Protein AF-A0AA39CJN4-F1 (afdb_monomer_lite)

Foldseek 3Di:
DDDDDDPPPPPPPPPDQPDQLCVLLVQFDPPPPPDPQGQGAALAFDVVVVRHGGGDGLCVVPVPLSVVLVVLRVVCSNDQLLPQDLVSLLSSNCSRHDPVRNVCSVVSSVSSVVSSVVSNVVSVVVVVVVVVVVVVVVVVVVVVVVVVVVVVVVVVVVVVVVVVPDDDDDDDDDDDDDDDDDDDDDDDDDDDDDDD

Structure (mmCIF, N/CA/C/O backbone):
data_AF-A0AA39CJN4-F1
#
_entry.id   AF-A0AA39CJN4-F1
#
loop_
_atom_site.group_PDB
_atom_site.id
_atom_site.type_symbol
_atom_site.label_atom_id
_atom_site.label_alt_id
_atom_site.label_comp_id
_atom_site.label_asym_id
_atom_site.label_entity_id
_atom_site.label_seq_id
_atom_site.pdbx_PDB_ins_code
_atom_site.Cartn_x
_atom_site.Cartn_y
_atom_site.Cartn_z
_atom_site.occupancy
_atom_site.B_iso_or_equiv
_atom_site.auth_seq_id
_atom_site.auth_comp_id
_atom_site.auth_asym_id
_atom_site.auth_atom_id
_atom_site.pdbx_PDB_model_num
ATOM 1 N N . MET A 1 1 ? -51.863 6.678 -16.769 1.00 43.66 1 MET A N 1
ATOM 2 C CA . MET A 1 1 ? -51.477 5.346 -16.257 1.00 43.66 1 MET A CA 1
ATOM 3 C C . MET A 1 1 ? -50.468 4.726 -17.209 1.00 43.66 1 MET A C 1
ATOM 5 O O . MET A 1 1 ? -50.843 4.405 -18.326 1.00 43.66 1 MET A O 1
ATOM 9 N N . SER A 1 2 ? -49.208 4.625 -16.790 1.00 39.00 2 SER A N 1
ATOM 10 C CA . SER A 1 2 ? -48.267 3.545 -17.137 1.00 39.00 2 SER A CA 1
ATOM 11 C C . SER A 1 2 ? -46.946 3.864 -16.446 1.00 39.00 2 SER A C 1
ATOM 13 O O . SER A 1 2 ? -46.147 4.665 -16.917 1.00 39.00 2 SER A O 1
ATOM 15 N N . LEU A 1 3 ? -46.806 3.293 -15.252 1.00 37.22 3 LEU A N 1
ATOM 16 C CA . LEU A 1 3 ? -45.579 3.250 -14.471 1.00 37.22 3 LEU A CA 1
ATOM 17 C C . LEU A 1 3 ? -44.605 2.326 -15.207 1.00 37.22 3 LEU A C 1
ATOM 19 O O . LEU A 1 3 ? -44.945 1.171 -15.459 1.00 37.22 3 LEU A O 1
ATOM 23 N N . GLN A 1 4 ? -43.413 2.814 -15.543 1.00 39.00 4 GLN A N 1
ATOM 24 C CA . GLN A 1 4 ? -42.300 1.938 -15.899 1.00 39.00 4 GLN A CA 1
ATOM 25 C C . GLN A 1 4 ? -41.409 1.714 -14.668 1.00 39.00 4 GLN A C 1
ATOM 27 O O . GLN A 1 4 ? -41.222 2.637 -13.872 1.00 39.00 4 GLN A O 1
ATOM 32 N N . PRO A 1 5 ? -40.926 0.476 -14.462 1.00 41.78 5 PRO A N 1
ATOM 33 C CA . PRO A 1 5 ? -40.425 0.015 -13.176 1.00 41.78 5 PRO A CA 1
ATOM 34 C C . PRO A 1 5 ? -39.015 0.522 -12.859 1.00 41.78 5 PRO A C 1
ATOM 36 O O . PRO A 1 5 ? -38.117 0.525 -13.700 1.00 41.78 5 PRO A O 1
ATOM 39 N N . ASN A 1 6 ? -38.837 0.875 -11.584 1.00 35.53 6 ASN A N 1
ATOM 40 C CA . ASN A 1 6 ? -37.564 1.127 -10.921 1.00 35.53 6 ASN A CA 1
ATOM 41 C C . ASN A 1 6 ? -36.595 -0.040 -11.157 1.00 35.53 6 ASN A C 1
ATOM 43 O O . ASN A 1 6 ? -36.736 -1.113 -10.566 1.00 35.53 6 ASN A O 1
ATOM 47 N N . LYS A 1 7 ? -35.565 0.178 -11.976 1.00 37.03 7 LYS A N 1
ATOM 48 C CA . LYS A 1 7 ? -34.391 -0.692 -11.997 1.00 37.03 7 LYS A CA 1
ATOM 49 C C . LYS A 1 7 ? -33.471 -0.254 -10.859 1.00 37.03 7 LYS A C 1
ATOM 51 O O . LYS A 1 7 ? -32.553 0.534 -11.064 1.00 37.03 7 LYS A O 1
ATOM 56 N N . SER A 1 8 ? -33.726 -0.771 -9.656 1.00 41.81 8 SER A N 1
ATOM 57 C CA . SER A 1 8 ? -32.729 -0.812 -8.582 1.00 41.81 8 SER A CA 1
ATOM 58 C C . SER A 1 8 ? -31.563 -1.682 -9.045 1.00 41.81 8 SER A C 1
ATOM 60 O O . SER A 1 8 ? -31.520 -2.885 -8.794 1.00 41.81 8 SER A O 1
ATOM 62 N N . THR A 1 9 ? -30.600 -1.089 -9.746 1.00 38.22 9 THR A N 1
ATOM 63 C CA . THR A 1 9 ? -29.252 -1.648 -9.797 1.00 38.22 9 THR A CA 1
ATOM 64 C C . THR A 1 9 ? -28.640 -1.432 -8.427 1.00 38.22 9 THR A C 1
ATOM 66 O O . THR A 1 9 ? -28.182 -0.343 -8.090 1.00 38.22 9 THR A O 1
ATOM 69 N N . ASN A 1 10 ? -28.700 -2.498 -7.638 1.00 42.25 10 ASN A N 1
ATOM 70 C CA . ASN A 1 10 ? -27.910 -2.726 -6.445 1.00 42.25 10 ASN A CA 1
ATOM 71 C C . ASN A 1 10 ? -26.429 -2.719 -6.875 1.00 42.25 10 ASN A C 1
ATOM 73 O O . ASN A 1 10 ? -25.845 -3.758 -7.178 1.00 42.25 10 ASN A O 1
ATOM 77 N N . ALA A 1 11 ? -25.859 -1.525 -7.045 1.00 40.16 11 ALA A N 1
ATOM 78 C CA . ALA A 1 11 ? -24.427 -1.351 -7.192 1.00 40.16 11 ALA A CA 1
ATOM 79 C C . ALA A 1 11 ? -23.850 -1.639 -5.810 1.00 40.16 11 ALA A C 1
ATOM 81 O O . ALA A 1 11 ? -23.985 -0.821 -4.902 1.00 40.16 11 ALA A O 1
ATOM 82 N N . GLY A 1 12 ? -23.297 -2.844 -5.642 1.00 38.53 12 GLY A N 1
ATOM 83 C CA . GLY A 1 12 ? -22.535 -3.192 -4.453 1.00 38.53 12 GLY A CA 1
ATOM 84 C C . GLY A 1 12 ? -21.576 -2.049 -4.158 1.00 38.53 12 GLY A C 1
ATOM 85 O O . GLY A 1 12 ? -20.824 -1.637 -5.046 1.00 38.53 12 GLY A O 1
ATOM 86 N N . SER A 1 13 ? -21.686 -1.483 -2.956 1.00 37.22 13 SER A N 1
ATOM 87 C CA . SER A 1 13 ? -20.824 -0.395 -2.512 1.00 37.22 13 SER A CA 1
ATOM 88 C C . SER A 1 13 ? -19.382 -0.749 -2.867 1.00 37.22 13 SER A C 1
ATOM 90 O O . SER A 1 13 ? -18.950 -1.848 -2.509 1.00 37.22 13 SER A O 1
ATOM 92 N N . PRO A 1 14 ? -18.638 0.115 -3.582 1.00 46.84 14 PRO A N 1
ATOM 93 C CA . PRO A 1 14 ? -17.231 -0.141 -3.820 1.00 46.84 14 PRO A CA 1
ATOM 94 C C . PRO A 1 14 ? -16.582 -0.234 -2.445 1.00 46.84 14 PRO A C 1
ATOM 96 O O . PRO A 1 14 ? -16.567 0.749 -1.704 1.00 46.84 14 PRO A O 1
ATOM 99 N N . THR A 1 15 ? -16.130 -1.432 -2.072 1.00 52.56 15 THR A N 1
ATOM 100 C CA . THR A 1 15 ? -15.356 -1.652 -0.856 1.00 52.56 15 THR A CA 1
ATOM 101 C C . THR A 1 15 ? -14.184 -0.689 -0.933 1.00 52.56 15 THR A C 1
ATOM 103 O O . THR A 1 15 ? -13.277 -0.877 -1.744 1.00 52.56 15 THR A O 1
ATOM 106 N N . THR A 1 16 ? -14.251 0.408 -0.183 1.00 55.53 16 THR A N 1
ATOM 107 C CA . THR A 1 16 ? -13.202 1.421 -0.189 1.00 55.53 16 THR A CA 1
ATOM 108 C C . THR A 1 16 ? -11.907 0.720 0.203 1.00 55.53 16 THR A C 1
ATOM 110 O O . THR A 1 16 ? -11.891 0.069 1.253 1.00 55.53 16 THR A O 1
ATOM 113 N N . PRO A 1 17 ? -10.857 0.776 -0.633 1.00 60.66 17 PRO A N 1
ATOM 114 C CA . PRO A 1 17 ? -9.633 0.039 -0.368 1.00 60.66 17 PRO A CA 1
ATOM 115 C C . PRO A 1 17 ? -9.052 0.473 0.980 1.00 60.66 17 PRO A C 1
ATOM 117 O O . PRO A 1 17 ? -9.056 1.659 1.314 1.00 60.66 17 PRO A O 1
ATOM 120 N N . LEU A 1 18 ? -8.569 -0.501 1.757 1.00 74.81 18 LEU A N 1
ATOM 121 C CA . LEU A 1 18 ? -8.079 -0.308 3.129 1.00 74.81 18 LEU A CA 1
ATOM 122 C C . LEU A 1 18 ? -6.926 0.716 3.200 1.00 74.81 18 LEU A C 1
ATOM 124 O O . LEU A 1 18 ? -6.734 1.376 4.223 1.00 74.81 18 LEU A O 1
ATOM 128 N N . TRP A 1 19 ? -6.175 0.828 2.103 1.00 90.69 19 TRP A N 1
ATOM 129 C CA . TRP A 1 19 ? -5.075 1.758 1.864 1.00 90.69 19 TRP A CA 1
ATOM 130 C C . TRP A 1 19 ? -4.803 1.858 0.348 1.00 90.69 19 TRP A C 1
ATOM 132 O O . TRP A 1 19 ? -5.313 1.055 -0.434 1.00 90.69 19 TRP A O 1
ATOM 142 N N . ASN A 1 20 ? -4.015 2.849 -0.088 1.00 90.31 20 ASN A N 1
ATOM 143 C CA . ASN A 1 20 ? -3.686 3.065 -1.505 1.00 90.31 20 ASN A CA 1
ATOM 144 C C . ASN A 1 20 ? -2.201 2.746 -1.786 1.00 90.31 20 ASN A C 1
ATOM 146 O O . ASN A 1 20 ? -1.359 3.645 -1.679 1.00 90.31 20 ASN A O 1
ATOM 150 N N . PRO A 1 21 ? -1.854 1.499 -2.162 1.00 92.62 21 PRO A N 1
ATOM 151 C CA . PRO A 1 21 ? -0.464 1.105 -2.383 1.00 92.62 21 PRO A CA 1
ATOM 152 C C . PRO A 1 21 ? 0.179 1.869 -3.542 1.00 92.62 21 PRO A C 1
ATOM 154 O O . PRO A 1 21 ? 1.335 2.265 -3.435 1.00 92.62 21 PRO A O 1
ATOM 157 N N . GLY A 1 22 ? -0.559 2.162 -4.618 1.00 91.44 22 GLY A N 1
ATOM 158 C CA . GLY A 1 22 ? -0.017 2.891 -5.768 1.00 91.44 22 GLY A CA 1
ATOM 159 C C . GLY A 1 22 ? 0.465 4.300 -5.411 1.00 91.44 22 GLY A C 1
ATOM 160 O O . GLY A 1 22 ? 1.529 4.723 -5.872 1.00 91.44 22 GLY A O 1
ATOM 161 N N . ALA A 1 23 ? -0.276 4.998 -4.546 1.00 89.19 23 ALA A N 1
ATOM 162 C CA . ALA A 1 23 ? 0.099 6.319 -4.047 1.00 89.19 23 ALA A CA 1
ATOM 163 C C . ALA A 1 23 ? 1.213 6.254 -2.988 1.00 89.19 23 ALA A C 1
ATOM 165 O O . ALA A 1 23 ? 2.188 7.001 -3.086 1.00 89.19 23 ALA A O 1
ATOM 166 N N . ILE A 1 24 ? 1.104 5.351 -2.004 1.00 92.69 24 ILE A N 1
ATOM 167 C CA . ILE A 1 24 ? 2.086 5.204 -0.912 1.00 92.69 24 ILE A CA 1
ATOM 168 C C . ILE A 1 24 ? 3.458 4.791 -1.453 1.00 92.69 24 ILE A C 1
ATOM 170 O O . ILE A 1 24 ? 4.477 5.402 -1.123 1.00 92.69 24 ILE A O 1
ATOM 174 N N . LEU A 1 25 ? 3.485 3.808 -2.354 1.00 94.06 25 LEU A N 1
ATOM 175 C CA . LEU A 1 25 ? 4.710 3.330 -2.995 1.00 94.06 25 LEU A CA 1
ATOM 176 C C . LEU A 1 25 ? 5.217 4.296 -4.079 1.00 94.06 25 LEU A C 1
ATOM 178 O O . LEU A 1 25 ? 6.360 4.170 -4.525 1.00 94.06 25 LEU A O 1
ATOM 182 N N . ARG A 1 26 ? 4.412 5.305 -4.448 1.00 91.69 26 ARG A N 1
ATOM 183 C CA . ARG A 1 26 ? 4.670 6.284 -5.520 1.00 91.69 26 ARG A CA 1
ATOM 184 C C . ARG A 1 26 ? 4.924 5.620 -6.874 1.00 91.69 26 ARG A C 1
ATOM 186 O O . ARG A 1 26 ? 5.813 6.026 -7.616 1.00 91.69 26 ARG A O 1
ATOM 193 N N . VAL A 1 27 ? 4.155 4.576 -7.157 1.00 91.69 27 VAL A N 1
ATOM 194 C CA . VAL A 1 27 ? 4.179 3.857 -8.436 1.00 91.69 27 VAL A CA 1
ATOM 195 C C . VAL A 1 27 ? 3.206 4.493 -9.423 1.00 91.69 27 VAL A C 1
ATOM 197 O O . VAL A 1 27 ? 3.470 4.490 -10.618 1.00 91.69 27 VAL A O 1
ATOM 200 N N . ILE A 1 28 ? 2.102 5.064 -8.936 1.00 87.31 28 ILE A N 1
ATOM 201 C CA . ILE A 1 28 ? 1.087 5.701 -9.778 1.00 87.31 28 ILE A CA 1
ATOM 202 C C . ILE A 1 28 ? 1.227 7.220 -9.686 1.00 87.31 28 ILE A C 1
ATOM 204 O O . ILE A 1 28 ? 1.124 7.796 -8.598 1.00 87.31 28 ILE A O 1
ATOM 208 N N . ASP A 1 29 ? 1.399 7.882 -10.832 1.00 74.31 29 ASP A N 1
ATOM 209 C CA . ASP A 1 29 ? 1.331 9.343 -10.913 1.00 74.31 29 ASP A CA 1
ATOM 210 C C . ASP A 1 29 ? -0.132 9.805 -10.871 1.00 74.31 29 ASP A C 1
ATOM 212 O O . ASP A 1 29 ? -0.849 9.830 -11.877 1.00 74.31 29 ASP A O 1
ATOM 216 N N . THR A 1 30 ? -0.578 10.195 -9.678 1.00 64.56 30 THR A N 1
ATOM 217 C CA . THR A 1 30 ? -1.940 10.683 -9.432 1.00 64.56 30 THR A CA 1
ATOM 218 C C . THR A 1 30 ? -2.240 12.018 -10.119 1.00 64.56 30 THR A C 1
ATOM 220 O O . THR A 1 30 ? -3.414 12.354 -10.285 1.00 64.56 30 THR A O 1
ATOM 223 N N . LYS A 1 31 ? -1.220 12.769 -10.570 1.00 61.09 31 LYS A N 1
ATOM 224 C CA . LYS A 1 31 ? -1.382 14.084 -11.219 1.00 61.09 31 LYS A CA 1
ATOM 225 C C . LYS A 1 31 ? -1.656 13.987 -12.722 1.00 61.09 31 LYS A C 1
ATOM 227 O O . LYS A 1 31 ? -2.147 14.950 -13.308 1.00 61.09 31 LYS A O 1
ATOM 232 N N . ARG A 1 32 ? -1.363 12.846 -13.358 1.00 55.56 32 ARG A N 1
ATOM 233 C CA . ARG A 1 32 ? -1.579 12.613 -14.804 1.00 55.56 32 ARG A CA 1
ATOM 234 C C . ARG A 1 32 ? -2.899 11.908 -15.133 1.00 55.56 32 ARG A C 1
ATOM 236 O O . ARG A 1 32 ? -3.063 11.362 -16.222 1.00 55.56 32 ARG A O 1
ATOM 243 N N . THR A 1 33 ? -3.867 11.928 -14.226 1.00 50.88 33 THR A N 1
ATOM 244 C CA . THR A 1 33 ? -5.178 11.271 -14.363 1.00 50.88 33 THR A CA 1
ATOM 245 C C . THR A 1 33 ? -6.105 12.021 -15.335 1.00 50.88 33 THR A C 1
ATOM 247 O O . THR A 1 33 ? -7.128 12.580 -14.957 1.00 50.88 33 THR A O 1
ATOM 250 N N . LYS A 1 34 ? -5.745 12.064 -16.626 1.00 48.06 34 LYS A N 1
ATOM 251 C CA . LYS A 1 34 ? -6.634 12.523 -17.717 1.00 48.06 34 LYS A CA 1
ATOM 252 C C . LYS A 1 34 ? -7.262 11.373 -18.516 1.00 48.06 34 LYS A C 1
ATOM 254 O O . LYS A 1 34 ? -8.179 11.610 -19.295 1.00 48.06 34 LYS A O 1
ATOM 259 N N . LYS A 1 35 ? -6.809 10.135 -18.310 1.00 45.41 35 LYS A N 1
ATOM 260 C CA . LYS A 1 35 ? -7.418 8.905 -18.834 1.00 45.41 35 LYS A CA 1
ATOM 261 C C . LYS A 1 35 ? -7.623 7.921 -17.686 1.00 45.41 35 LYS A C 1
ATOM 263 O O . LYS A 1 35 ? -6.868 7.947 -16.721 1.00 45.41 35 LYS A O 1
ATOM 268 N N . LEU A 1 36 ? -8.616 7.043 -17.823 1.00 48.78 36 LEU A N 1
ATOM 269 C CA . LEU A 1 36 ? -8.907 5.914 -16.926 1.00 48.78 36 LEU A CA 1
ATOM 270 C C . LEU A 1 36 ? -7.772 4.860 -16.839 1.00 48.78 36 LEU A C 1
ATOM 272 O O . LEU A 1 36 ? -7.989 3.776 -16.310 1.00 48.78 36 LEU A O 1
ATOM 276 N N . THR A 1 37 ? -6.578 5.147 -17.357 1.00 55.94 37 THR A N 1
ATOM 277 C CA . THR A 1 37 ? -5.400 4.287 -17.273 1.00 55.94 37 THR A CA 1
ATOM 278 C C . THR A 1 37 ? -4.492 4.758 -16.141 1.00 55.94 37 THR A C 1
ATOM 280 O O . THR A 1 37 ? -4.130 5.932 -16.030 1.00 55.94 37 THR A O 1
ATOM 283 N N . TYR A 1 38 ? -4.171 3.837 -15.238 1.00 63.34 38 TYR A N 1
ATOM 284 C CA . TYR A 1 38 ? -3.253 4.074 -14.135 1.00 63.34 38 TYR A CA 1
ATOM 285 C C . TYR A 1 38 ? -1.852 4.342 -14.699 1.00 63.34 38 TYR A C 1
ATOM 287 O O . TYR A 1 38 ? -1.201 3.433 -15.204 1.00 63.34 38 TYR A O 1
ATOM 295 N N . ASN A 1 39 ? -1.373 5.586 -14.602 1.00 80.44 39 ASN A N 1
ATOM 296 C CA . ASN A 1 39 ? -0.041 5.958 -15.086 1.00 80.44 39 ASN A CA 1
ATOM 297 C C . ASN A 1 39 ? 1.045 5.384 -14.167 1.00 80.44 39 ASN A C 1
ATOM 299 O O . ASN A 1 39 ? 1.497 6.057 -13.234 1.00 80.44 39 ASN A O 1
ATOM 303 N N . VAL A 1 40 ? 1.453 4.142 -14.423 1.00 90.94 40 VAL A N 1
ATOM 304 C CA . VAL A 1 40 ? 2.581 3.508 -13.736 1.00 90.94 40 VAL A CA 1
ATOM 305 C C . VAL A 1 40 ? 3.865 4.226 -14.142 1.00 90.94 40 VAL A C 1
ATOM 307 O O . VAL A 1 40 ? 4.220 4.267 -15.319 1.00 90.94 40 VAL A O 1
ATOM 310 N N . THR A 1 41 ? 4.564 4.809 -13.175 1.00 92.56 41 THR A N 1
ATOM 311 C CA . THR A 1 41 ? 5.849 5.486 -13.371 1.00 92.56 41 THR A CA 1
ATOM 312 C C . THR A 1 41 ? 7.017 4.605 -12.977 1.00 92.56 41 THR A C 1
ATOM 314 O O . THR A 1 41 ? 6.936 3.828 -12.026 1.00 92.56 41 THR A O 1
ATOM 317 N N . CYS A 1 42 ? 8.132 4.784 -13.680 1.00 94.75 42 CYS A N 1
ATOM 318 C CA . CYS A 1 42 ? 9.365 4.086 -13.376 1.00 94.75 42 CYS A CA 1
ATOM 319 C C . CYS A 1 42 ? 9.861 4.404 -11.955 1.00 94.75 42 CYS A C 1
ATOM 321 O O . CYS A 1 42 ? 10.080 5.568 -11.622 1.00 94.75 42 CYS A O 1
ATOM 323 N N . VAL A 1 43 ? 10.122 3.373 -11.146 1.00 96.00 43 VAL A N 1
ATOM 324 C CA . VAL A 1 43 ? 10.612 3.529 -9.758 1.00 96.00 43 VAL A CA 1
ATOM 325 C C . VAL A 1 43 ? 12.131 3.706 -9.652 1.00 96.00 43 VAL A C 1
ATOM 327 O O . VAL A 1 43 ? 12.642 4.009 -8.577 1.00 96.00 43 VAL A O 1
ATOM 330 N N . GLY A 1 44 ? 12.852 3.543 -10.763 1.00 95.44 44 GLY A N 1
ATOM 331 C CA . GLY A 1 44 ? 14.299 3.743 -10.838 1.00 95.44 44 GLY A CA 1
ATOM 332 C C . GLY A 1 44 ? 14.736 5.204 -10.676 1.00 95.44 44 GLY A C 1
ATOM 333 O O . GLY A 1 44 ? 13.948 6.146 -10.830 1.00 95.44 44 GLY A O 1
ATOM 334 N N . ARG A 1 45 ? 16.029 5.397 -10.412 1.00 93.56 45 ARG A N 1
ATOM 335 C CA . ARG A 1 45 ? 16.672 6.705 -10.238 1.00 93.56 45 ARG A CA 1
ATOM 336 C C . ARG A 1 45 ? 17.760 6.944 -11.269 1.00 93.56 45 ARG A C 1
ATOM 338 O O . ARG A 1 45 ? 18.633 6.107 -11.505 1.00 93.56 45 ARG A O 1
ATOM 345 N N . ALA A 1 46 ? 17.768 8.157 -11.809 1.00 87.69 46 ALA A N 1
ATOM 346 C CA . ALA A 1 46 ? 18.796 8.587 -12.738 1.00 87.69 46 ALA A CA 1
ATOM 347 C C . ALA A 1 46 ? 20.051 9.044 -11.975 1.00 87.69 46 ALA A C 1
ATOM 349 O O . ALA A 1 46 ? 20.100 10.157 -11.446 1.00 87.69 46 ALA A O 1
ATOM 350 N N . ALA A 1 47 ? 21.104 8.219 -11.978 1.00 77.50 47 ALA A N 1
ATOM 351 C CA . ALA A 1 47 ? 22.385 8.546 -11.339 1.00 77.50 47 ALA A CA 1
ATOM 352 C C . ALA A 1 47 ? 22.972 9.882 -11.841 1.00 77.50 47 ALA A C 1
ATOM 354 O O . ALA A 1 47 ? 23.433 10.705 -11.057 1.00 77.50 47 ALA A O 1
ATOM 355 N N . ARG A 1 48 ? 22.853 10.154 -13.150 1.00 78.62 48 ARG A N 1
ATOM 356 C CA . ARG A 1 48 ? 23.339 11.390 -13.796 1.00 78.62 48 ARG A CA 1
ATOM 357 C C . ARG A 1 48 ? 22.551 12.657 -13.432 1.00 78.62 48 ARG A C 1
ATOM 359 O O . ARG A 1 48 ? 22.933 13.741 -13.853 1.00 78.62 48 ARG A O 1
ATOM 366 N N . LYS A 1 49 ? 21.450 12.536 -12.687 1.00 79.88 49 LYS A N 1
ATOM 367 C CA . LYS A 1 49 ? 20.625 13.660 -12.217 1.00 79.88 49 LYS A CA 1
ATOM 368 C C . LYS A 1 49 ? 20.527 13.662 -10.692 1.00 79.88 49 LYS A C 1
ATOM 370 O O . LYS A 1 49 ? 19.436 13.806 -10.154 1.00 79.88 49 LYS A O 1
ATOM 375 N N . TYR A 1 50 ? 21.647 13.443 -10.001 1.00 82.19 50 TYR A N 1
ATOM 376 C CA . TYR A 1 50 ? 21.714 13.448 -8.531 1.00 82.19 50 TYR A CA 1
ATOM 377 C C . TYR A 1 50 ? 20.702 12.493 -7.869 1.00 82.19 50 TYR A C 1
ATOM 379 O O . TYR A 1 50 ? 20.110 12.808 -6.841 1.00 82.19 50 TYR A O 1
ATOM 387 N N . GLY A 1 51 ? 20.446 11.337 -8.492 1.00 84.31 51 GLY A N 1
ATOM 388 C CA . GLY A 1 51 ? 19.471 10.368 -7.986 1.00 84.31 51 GLY A CA 1
ATOM 389 C C . GLY A 1 51 ? 18.011 10.811 -8.125 1.00 84.31 51 GLY A C 1
ATOM 390 O O . GLY A 1 51 ? 17.151 10.302 -7.403 1.00 84.31 51 GLY A O 1
ATOM 391 N N . ALA A 1 52 ? 17.703 11.747 -9.029 1.00 87.88 52 ALA A N 1
ATOM 392 C CA . ALA A 1 52 ? 16.329 12.151 -9.304 1.00 87.88 52 ALA A CA 1
ATOM 393 C C . ALA A 1 52 ? 15.462 10.947 -9.737 1.00 87.88 52 ALA A C 1
ATOM 395 O O . ALA A 1 52 ? 15.951 10.081 -10.479 1.00 87.88 52 ALA A O 1
ATOM 396 N N . PRO A 1 53 ? 14.179 10.896 -9.322 1.00 90.38 53 PRO A N 1
ATOM 397 C CA . PRO A 1 53 ? 13.243 9.877 -9.785 1.00 90.38 53 PRO A CA 1
ATOM 398 C C . PRO A 1 53 ? 13.119 9.879 -11.309 1.00 90.38 53 PRO A C 1
ATOM 400 O O . PRO A 1 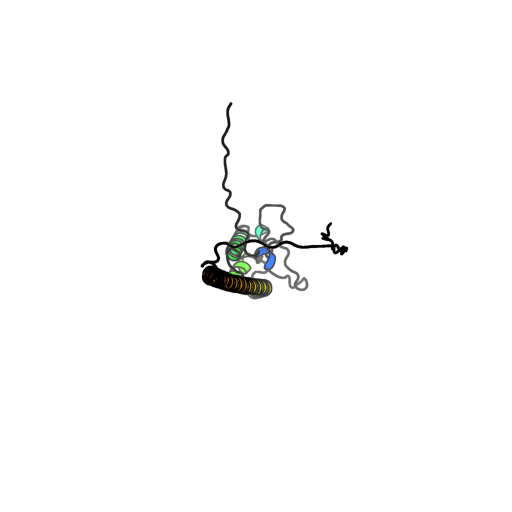53 ? 13.101 10.938 -11.946 1.00 90.38 53 PRO A O 1
ATOM 403 N N . CYS A 1 54 ? 13.015 8.693 -11.900 1.00 91.12 54 CYS A N 1
ATOM 404 C CA . CYS A 1 54 ? 12.689 8.572 -13.309 1.00 91.12 54 CYS A CA 1
ATOM 405 C C . CYS A 1 54 ? 11.257 9.076 -13.563 1.00 91.12 54 CYS A C 1
ATOM 407 O O . CYS A 1 54 ? 10.335 8.770 -12.817 1.00 91.12 54 CYS A O 1
ATOM 409 N N . ALA A 1 55 ? 11.069 9.857 -14.628 1.00 87.31 55 ALA A N 1
ATOM 410 C CA . ALA A 1 55 ? 9.770 10.435 -14.981 1.00 87.31 55 ALA A CA 1
ATOM 411 C C . ALA A 1 55 ? 9.030 9.658 -16.084 1.00 87.31 55 ALA A C 1
ATOM 413 O O . ALA A 1 55 ? 7.969 10.106 -16.533 1.00 87.31 55 ALA A O 1
ATOM 414 N N . TRP A 1 56 ? 9.604 8.545 -16.558 1.00 89.94 56 TRP A N 1
ATOM 415 C CA . TRP A 1 56 ? 9.000 7.737 -17.613 1.00 89.94 56 TRP A CA 1
ATOM 416 C C . TRP A 1 56 ? 7.785 6.978 -17.113 1.00 89.94 56 TRP A C 1
ATOM 418 O O . TRP A 1 56 ? 7.823 6.360 -16.048 1.00 89.94 56 TRP A O 1
ATOM 428 N N . ALA A 1 57 ? 6.734 7.009 -17.927 1.00 90.44 57 ALA A N 1
ATOM 429 C CA . ALA A 1 57 ? 5.607 6.112 -17.784 1.00 90.44 57 ALA A CA 1
ATOM 430 C C . ALA A 1 57 ? 5.987 4.749 -18.373 1.00 90.44 57 ALA A C 1
ATOM 432 O O . ALA A 1 57 ? 6.559 4.666 -19.459 1.00 90.44 57 ALA A O 1
ATOM 433 N N . ILE A 1 58 ? 5.687 3.684 -17.638 1.00 91.75 58 ILE A N 1
ATOM 434 C CA . ILE A 1 58 ? 5.930 2.310 -18.082 1.00 91.75 58 ILE A CA 1
ATOM 435 C C . ILE A 1 58 ? 4.980 1.942 -19.219 1.00 91.75 58 ILE A C 1
ATOM 437 O O . ILE A 1 58 ? 5.397 1.257 -20.143 1.00 91.75 58 ILE A O 1
ATOM 441 N N . GLU A 1 59 ? 3.747 2.453 -19.207 1.00 88.50 59 GLU A N 1
ATOM 442 C CA . GLU A 1 59 ? 2.745 2.182 -20.247 1.00 88.50 59 GLU A CA 1
ATOM 443 C C . GLU A 1 59 ? 3.209 2.609 -21.651 1.00 88.50 59 GLU A C 1
ATOM 445 O O . GLU A 1 59 ? 2.902 1.927 -22.623 1.00 88.50 59 GLU A O 1
ATOM 450 N N . ASP A 1 60 ? 4.034 3.659 -21.753 1.00 85.62 60 ASP A N 1
ATOM 451 C CA . ASP A 1 60 ? 4.616 4.106 -23.026 1.00 85.62 60 ASP A CA 1
ATOM 452 C C . ASP A 1 60 ? 5.634 3.098 -23.600 1.00 85.62 60 ASP A C 1
ATOM 454 O O . ASP A 1 60 ? 5.879 3.084 -24.806 1.00 85.62 60 ASP A O 1
ATOM 458 N N . GLN A 1 61 ? 6.256 2.268 -22.751 1.00 85.56 61 GLN A N 1
ATOM 459 C CA . GLN A 1 61 ? 7.239 1.250 -23.156 1.00 85.56 61 GLN A CA 1
ATOM 460 C C . GLN A 1 61 ? 6.632 -0.153 -23.238 1.00 85.56 61 GLN A C 1
ATOM 462 O O . GLN A 1 61 ? 6.946 -0.915 -24.149 1.00 85.56 61 GLN A O 1
ATOM 467 N N . SER A 1 62 ? 5.803 -0.512 -22.260 1.00 89.44 62 SER A N 1
ATOM 468 C CA . SER A 1 62 ? 5.176 -1.821 -22.133 1.00 89.44 62 SER A CA 1
ATOM 469 C C . SER A 1 62 ? 3.836 -1.696 -21.393 1.00 89.44 62 SER A C 1
ATOM 471 O O . SER A 1 62 ? 3.795 -1.707 -20.156 1.00 89.44 62 SER A O 1
ATOM 473 N N . PRO A 1 63 ? 2.716 -1.620 -22.135 1.00 89.56 63 PRO A N 1
ATOM 474 C CA . PRO A 1 63 ? 1.376 -1.623 -21.550 1.00 89.56 63 PRO A CA 1
ATOM 475 C C . PRO A 1 63 ? 1.099 -2.865 -20.692 1.00 89.56 63 PRO A C 1
ATOM 477 O O . PRO A 1 63 ? 0.433 -2.776 -19.665 1.00 89.56 63 PRO A O 1
ATOM 480 N N . GLU A 1 64 ? 1.651 -4.020 -21.073 1.00 91.69 64 GLU A N 1
ATOM 481 C CA . GLU A 1 64 ? 1.497 -5.275 -20.330 1.00 91.69 64 GLU A CA 1
ATOM 482 C C . GLU A 1 64 ? 2.178 -5.226 -18.958 1.00 91.69 64 GLU A C 1
ATOM 484 O O . GLU A 1 64 ? 1.584 -5.646 -17.964 1.00 91.69 64 GLU A O 1
ATOM 489 N N . GLN A 1 65 ? 3.393 -4.666 -18.866 1.00 93.06 65 GLN A N 1
ATOM 490 C CA . GLN A 1 65 ? 4.061 -4.476 -17.575 1.00 93.06 65 GLN A CA 1
ATOM 491 C C . GLN A 1 65 ? 3.305 -3.482 -16.693 1.00 93.06 65 GLN A C 1
ATOM 493 O O . GLN A 1 65 ? 3.134 -3.738 -15.501 1.00 93.06 65 GLN A O 1
ATOM 498 N N . ALA A 1 66 ? 2.794 -2.391 -17.272 1.00 92.31 66 ALA A N 1
ATOM 499 C CA . ALA A 1 66 ? 1.961 -1.445 -16.538 1.00 92.31 66 ALA A CA 1
ATOM 500 C C . ALA A 1 66 ? 0.691 -2.124 -15.988 1.00 92.31 66 ALA A C 1
ATOM 502 O O . ALA A 1 66 ? 0.388 -1.991 -14.802 1.00 92.31 66 ALA A O 1
ATOM 503 N N . ALA A 1 67 ? -0.008 -2.921 -16.802 1.00 91.94 67 ALA A N 1
ATOM 504 C CA . ALA A 1 67 ? -1.185 -3.675 -16.367 1.00 91.94 67 ALA A CA 1
ATOM 505 C C . ALA A 1 67 ? -0.856 -4.704 -15.266 1.00 91.94 67 ALA A C 1
ATOM 507 O O . ALA A 1 67 ? -1.604 -4.832 -14.293 1.00 91.94 67 ALA A O 1
ATOM 508 N N . ALA A 1 68 ? 0.278 -5.404 -15.374 1.00 95.00 68 ALA A N 1
ATOM 509 C CA . ALA A 1 68 ? 0.742 -6.336 -14.347 1.00 95.00 68 ALA A CA 1
ATOM 510 C C . ALA A 1 68 ? 1.035 -5.623 -13.016 1.00 95.00 68 ALA A C 1
ATOM 512 O O . ALA A 1 68 ? 0.588 -6.081 -11.962 1.00 95.00 68 ALA A O 1
ATOM 513 N N . ALA A 1 69 ? 1.713 -4.471 -13.060 1.00 95.44 69 ALA A N 1
ATOM 514 C CA . ALA A 1 69 ? 1.968 -3.648 -11.880 1.00 95.44 69 ALA A CA 1
ATOM 515 C C . ALA A 1 69 ? 0.664 -3.197 -11.204 1.00 95.44 69 ALA A C 1
ATOM 517 O O . ALA A 1 69 ? 0.530 -3.320 -9.987 1.00 95.44 69 ALA A O 1
ATOM 518 N N . VAL A 1 70 ? -0.323 -2.740 -11.982 1.00 92.75 70 VAL A N 1
ATOM 519 C CA . VAL A 1 70 ? -1.649 -2.359 -11.463 1.00 92.75 70 VAL A CA 1
ATOM 520 C C . VAL A 1 70 ? -2.336 -3.537 -10.778 1.00 92.75 70 VAL A C 1
ATOM 522 O O . VAL A 1 70 ? -2.790 -3.394 -9.649 1.00 92.75 70 VAL A O 1
ATOM 525 N N . ASN A 1 71 ? -2.344 -4.720 -11.395 1.00 93.38 71 ASN A N 1
ATOM 526 C CA . ASN A 1 71 ? -2.946 -5.909 -10.789 1.00 93.38 71 ASN A CA 1
ATOM 527 C C . ASN A 1 71 ? -2.266 -6.285 -9.456 1.00 93.38 71 ASN A C 1
ATOM 529 O O . ASN A 1 71 ? -2.932 -6.645 -8.484 1.00 93.38 71 ASN A O 1
ATOM 533 N N . ILE A 1 72 ? -0.937 -6.171 -9.369 1.00 96.00 72 ILE A N 1
ATOM 534 C CA . ILE A 1 72 ? -0.209 -6.394 -8.111 1.00 96.00 72 ILE A CA 1
ATOM 535 C C . ILE A 1 72 ? -0.648 -5.377 -7.049 1.00 96.00 72 ILE A C 1
ATOM 537 O O . ILE A 1 72 ? -0.963 -5.774 -5.924 1.00 96.00 72 ILE A O 1
ATOM 541 N N . LEU A 1 73 ? -0.727 -4.092 -7.404 1.00 94.38 73 LEU A N 1
ATOM 542 C CA . LEU A 1 73 ? -1.180 -3.028 -6.504 1.00 94.38 73 LEU A CA 1
ATOM 543 C C . LEU A 1 73 ? -2.628 -3.246 -6.038 1.00 94.38 73 LEU A C 1
ATOM 545 O O . LEU A 1 73 ? -2.905 -3.126 -4.846 1.00 94.38 73 LEU A O 1
ATOM 549 N N . ASP A 1 74 ? -3.534 -3.635 -6.932 1.00 91.75 74 ASP A N 1
ATOM 550 C CA . ASP A 1 74 ? -4.925 -3.947 -6.587 1.00 91.75 74 ASP A CA 1
ATOM 551 C C . ASP A 1 74 ? -5.015 -5.131 -5.620 1.00 91.75 74 ASP A C 1
ATOM 553 O O . ASP A 1 74 ? -5.835 -5.137 -4.699 1.00 91.75 74 ASP A O 1
ATOM 557 N N . ASN A 1 75 ? -4.158 -6.140 -5.785 1.00 92.81 75 ASN A N 1
ATOM 558 C CA . ASN A 1 75 ? -4.101 -7.270 -4.860 1.00 92.81 75 ASN A CA 1
ATOM 559 C C . ASN A 1 75 ? -3.498 -6.890 -3.502 1.00 92.81 75 ASN A C 1
ATOM 561 O O . ASN A 1 75 ? -3.977 -7.383 -2.480 1.00 92.81 75 ASN A O 1
ATOM 565 N N . MET A 1 76 ? -2.515 -5.985 -3.464 1.00 94.88 76 MET A N 1
ATOM 566 C CA . MET A 1 76 ? -2.005 -5.414 -2.211 1.00 94.88 76 MET A CA 1
ATOM 567 C C . MET A 1 76 ? -3.084 -4.598 -1.483 1.00 94.88 76 MET A C 1
ATOM 569 O O . MET A 1 76 ? -3.220 -4.717 -0.269 1.00 94.88 76 MET A O 1
ATOM 573 N N . ALA A 1 77 ? -3.895 -3.821 -2.209 1.00 92.62 77 ALA A N 1
ATOM 574 C CA . ALA A 1 77 ? -4.938 -2.964 -1.633 1.00 92.62 77 ALA A CA 1
ATOM 575 C C . ALA A 1 77 ? -6.066 -3.746 -0.927 1.00 92.62 77 ALA A C 1
ATOM 577 O O . ALA A 1 77 ? -6.754 -3.202 -0.061 1.00 92.62 77 ALA A O 1
ATOM 578 N N . LYS A 1 78 ? -6.252 -5.025 -1.284 1.00 92.31 78 LYS A N 1
ATOM 579 C CA . LYS A 1 78 ? -7.230 -5.939 -0.663 1.00 92.31 78 LYS A CA 1
ATOM 580 C C . LYS A 1 78 ? -6.772 -6.494 0.688 1.00 92.31 78 LYS A C 1
ATOM 582 O O . LYS A 1 78 ? -7.568 -7.137 1.368 1.00 92.31 78 LYS A O 1
ATOM 587 N N . ARG A 1 79 ? -5.505 -6.299 1.061 1.00 93.31 79 ARG A N 1
ATOM 588 C CA . ARG A 1 79 ? -4.906 -6.833 2.290 1.00 93.31 79 ARG A CA 1
ATOM 589 C C . ARG A 1 79 ? -4.328 -5.706 3.142 1.00 93.31 79 ARG A C 1
ATOM 591 O O . ARG A 1 79 ? -4.022 -4.641 2.608 1.00 93.31 79 ARG A O 1
ATOM 598 N N . PRO A 1 80 ? -4.156 -5.906 4.454 1.00 94.69 80 PRO A N 1
ATOM 599 C CA . PRO A 1 80 ? -3.401 -4.989 5.295 1.00 94.69 80 PRO A CA 1
ATOM 600 C C . PRO A 1 80 ? -1.980 -4.729 4.768 1.00 94.69 80 PRO A C 1
ATOM 602 O O . PRO A 1 80 ? -1.329 -5.657 4.285 1.00 94.69 80 PRO A O 1
ATOM 605 N N . PRO A 1 81 ? -1.432 -3.510 4.936 1.00 96.25 81 PRO A N 1
ATOM 606 C CA . PRO A 1 81 ? -0.046 -3.210 4.558 1.00 96.25 81 PRO A CA 1
ATOM 607 C C . PRO A 1 81 ? 0.975 -4.086 5.306 1.00 96.25 81 PRO A C 1
ATOM 609 O O . PRO A 1 81 ? 2.082 -4.295 4.820 1.00 96.25 81 PRO A O 1
ATOM 612 N N . THR A 1 82 ? 0.606 -4.638 6.469 1.00 96.12 82 THR A N 1
ATOM 613 C CA . THR A 1 82 ? 1.418 -5.591 7.247 1.00 96.12 82 THR A CA 1
ATOM 614 C C . THR A 1 82 ? 1.623 -6.941 6.562 1.00 96.12 82 THR A C 1
ATOM 616 O O . THR A 1 82 ? 2.536 -7.663 6.950 1.00 96.12 82 THR A O 1
ATOM 619 N N . GLU A 1 83 ? 0.786 -7.298 5.586 1.00 96.81 83 GLU A N 1
ATOM 620 C CA . GLU A 1 83 ? 0.847 -8.582 4.872 1.00 96.81 83 GLU A CA 1
ATOM 621 C C . GLU A 1 83 ? 1.605 -8.501 3.541 1.00 96.81 83 GLU A C 1
ATOM 623 O O . GLU A 1 83 ? 1.765 -9.514 2.861 1.00 96.81 83 GLU A O 1
ATOM 628 N N . VAL A 1 84 ? 2.068 -7.312 3.149 1.00 97.06 84 VAL A N 1
ATOM 629 C CA . VAL A 1 84 ? 2.837 -7.145 1.914 1.00 97.06 84 VAL A CA 1
ATOM 630 C C . VAL A 1 84 ? 4.229 -7.747 2.088 1.00 97.06 84 VAL A C 1
ATOM 632 O O . VAL A 1 84 ? 4.993 -7.341 2.968 1.00 97.06 84 VAL A O 1
ATOM 635 N N . THR A 1 85 ? 4.567 -8.715 1.237 1.00 97.00 85 THR A N 1
ATOM 636 C CA . THR A 1 85 ? 5.837 -9.448 1.314 1.00 97.00 85 THR A CA 1
ATOM 637 C C . THR A 1 85 ? 6.946 -8.780 0.503 1.00 97.00 85 THR A C 1
ATOM 639 O O . THR A 1 85 ? 6.701 -7.939 -0.364 1.00 97.00 85 THR A O 1
ATOM 642 N N . HIS A 1 86 ? 8.193 -9.179 0.770 1.00 97.19 86 HIS A N 1
ATOM 643 C CA . HIS A 1 86 ? 9.340 -8.733 -0.020 1.00 97.19 86 HIS A CA 1
ATOM 644 C C . HIS A 1 86 ? 9.208 -9.142 -1.491 1.00 97.19 86 HIS A C 1
ATOM 646 O O . HIS A 1 86 ? 9.323 -8.282 -2.356 1.00 97.19 86 HIS A O 1
ATOM 652 N N . ASP A 1 87 ? 8.861 -10.400 -1.761 1.00 97.88 87 ASP A N 1
ATOM 653 C CA . ASP A 1 87 ? 8.712 -10.936 -3.119 1.00 97.88 87 ASP A CA 1
ATOM 654 C C . ASP A 1 87 ? 7.638 -10.191 -3.921 1.00 97.88 87 ASP A C 1
ATOM 656 O O . ASP A 1 87 ? 7.793 -9.953 -5.119 1.00 97.88 87 ASP A O 1
ATOM 660 N N . GLN A 1 88 ? 6.549 -9.769 -3.267 1.00 97.62 88 GLN A N 1
ATOM 661 C CA . GLN A 1 88 ? 5.523 -8.946 -3.908 1.00 97.62 88 GLN A CA 1
ATOM 662 C C . GLN A 1 88 ? 6.060 -7.562 -4.291 1.00 97.62 88 GLN A C 1
ATOM 664 O O . GLN A 1 88 ? 5.737 -7.062 -5.369 1.00 97.62 88 GLN A O 1
ATOM 669 N N . LEU A 1 89 ? 6.881 -6.946 -3.433 1.00 98.25 89 LEU A N 1
ATOM 670 C CA . LEU A 1 89 ? 7.541 -5.676 -3.742 1.00 98.25 89 LEU A CA 1
ATOM 671 C C . LEU A 1 89 ? 8.591 -5.841 -4.844 1.00 98.25 89 LEU A C 1
ATOM 673 O O . LEU A 1 89 ? 8.674 -4.990 -5.721 1.00 98.25 89 LEU A O 1
ATOM 677 N N . GLU A 1 90 ? 9.359 -6.926 -4.834 1.00 98.25 90 GLU A N 1
ATOM 678 C CA . GLU A 1 90 ? 10.351 -7.215 -5.869 1.00 98.25 90 GLU A CA 1
ATOM 679 C C . GLU A 1 90 ? 9.690 -7.454 -7.230 1.00 98.25 90 GLU A C 1
ATOM 681 O O . GLU A 1 90 ? 10.068 -6.831 -8.224 1.00 98.25 90 GLU A O 1
ATOM 686 N N . THR A 1 91 ? 8.632 -8.265 -7.263 1.00 98.12 91 THR A N 1
ATOM 687 C CA . THR A 1 91 ? 7.834 -8.503 -8.474 1.00 98.12 91 THR A CA 1
ATOM 688 C C . THR A 1 91 ? 7.234 -7.197 -8.997 1.00 98.12 91 THR A C 1
ATOM 690 O O . THR A 1 91 ? 7.312 -6.907 -10.190 1.00 98.12 91 THR A O 1
ATOM 693 N N . LEU A 1 92 ? 6.685 -6.358 -8.111 1.00 97.94 92 LEU A N 1
ATOM 694 C CA . LEU A 1 92 ? 6.194 -5.032 -8.487 1.00 97.94 92 LEU A CA 1
ATOM 695 C C . LEU A 1 92 ? 7.312 -4.175 -9.094 1.00 97.94 92 LEU A C 1
ATOM 697 O O . LEU A 1 92 ? 7.112 -3.569 -10.146 1.00 97.94 92 LEU A O 1
ATOM 701 N N . THR A 1 93 ? 8.493 -4.152 -8.473 1.00 98.12 93 THR A N 1
ATOM 702 C CA . THR A 1 93 ? 9.665 -3.422 -8.969 1.00 98.12 93 THR A CA 1
ATOM 703 C C . THR A 1 93 ? 10.061 -3.874 -10.373 1.00 98.12 93 THR A C 1
ATOM 705 O O . THR A 1 93 ? 10.299 -3.021 -11.227 1.00 98.12 93 THR A O 1
ATOM 708 N N . HIS A 1 94 ? 10.075 -5.180 -10.652 1.00 97.62 94 HIS A N 1
ATOM 709 C CA . HIS A 1 94 ? 10.368 -5.706 -11.990 1.00 97.62 94 HIS A CA 1
ATOM 710 C C . HIS A 1 94 ? 9.442 -5.132 -13.069 1.00 97.62 94 HIS A C 1
ATOM 712 O O . HIS A 1 94 ? 9.909 -4.779 -14.150 1.00 97.62 94 HIS A O 1
ATOM 718 N N . HIS A 1 95 ? 8.151 -4.993 -12.765 1.00 96.81 95 HIS A N 1
ATOM 719 C CA . HIS A 1 95 ? 7.167 -4.414 -13.683 1.00 96.81 95 HIS A CA 1
ATOM 720 C C . HIS A 1 95 ? 7.173 -2.879 -13.709 1.00 96.81 95 HIS A C 1
ATOM 722 O O . HIS A 1 95 ? 6.572 -2.281 -14.595 1.00 96.81 95 HIS A O 1
ATOM 728 N N . CYS A 1 96 ? 7.841 -2.232 -12.752 1.00 96.25 96 CYS A N 1
ATOM 729 C CA . CYS A 1 96 ? 7.890 -0.776 -12.621 1.00 96.25 96 CYS A CA 1
ATOM 730 C C . CYS A 1 96 ? 9.259 -0.181 -12.979 1.00 96.25 96 CYS A C 1
ATOM 732 O O . CYS A 1 96 ? 9.502 0.991 -12.694 1.00 96.25 96 CYS A O 1
ATOM 734 N N . LEU A 1 97 ? 10.178 -0.943 -13.572 1.00 96.44 97 LEU A N 1
ATOM 735 C CA . LEU A 1 97 ? 11.463 -0.431 -14.047 1.00 96.44 97 LEU A CA 1
ATOM 736 C C . LEU A 1 97 ? 1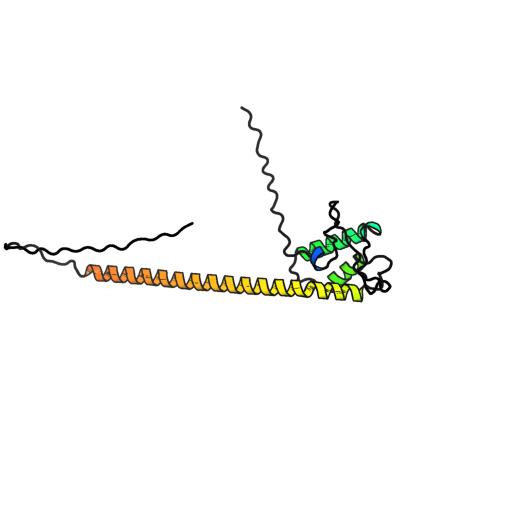1.465 -0.352 -15.569 1.00 96.44 97 LEU A C 1
ATOM 738 O O . LEU A 1 97 ? 11.196 -1.325 -16.261 1.00 96.44 97 LEU A O 1
ATOM 742 N N . CYS A 1 98 ? 11.822 0.818 -16.095 1.00 94.25 98 CYS A N 1
ATOM 743 C CA . CYS A 1 98 ? 12.057 0.969 -17.524 1.00 94.25 98 CYS A CA 1
ATOM 744 C C . CYS A 1 98 ? 13.310 0.195 -17.963 1.00 94.25 98 CYS A C 1
ATOM 746 O O . CYS A 1 98 ? 14.180 -0.131 -17.146 1.00 94.25 98 CYS A O 1
ATOM 748 N N . SER A 1 99 ? 13.472 0.013 -19.275 1.00 94.00 99 SER A N 1
ATOM 749 C CA . SER A 1 99 ? 14.606 -0.718 -19.868 1.00 94.00 99 SER A CA 1
ATOM 750 C C . SER A 1 99 ? 15.998 -0.206 -19.459 1.00 94.00 99 SER A C 1
ATOM 752 O O . SER A 1 99 ? 16.967 -0.960 -19.488 1.00 94.00 99 SER A O 1
ATOM 754 N N . TYR A 1 100 ? 16.108 1.050 -19.020 1.00 93.38 100 TYR A N 1
ATOM 755 C CA . TYR A 1 100 ? 17.370 1.679 -18.614 1.00 93.38 100 TYR A CA 1
ATOM 756 C C . TYR A 1 100 ? 17.680 1.526 -17.117 1.00 93.38 100 TYR A C 1
ATOM 758 O O . TYR A 1 100 ? 18.815 1.762 -16.702 1.00 93.38 100 TYR A O 1
ATOM 766 N N . HIS A 1 101 ? 16.699 1.133 -16.299 1.00 95.88 101 HIS A N 1
ATOM 767 C CA . HIS A 1 101 ? 16.853 0.986 -14.847 1.00 95.88 101 HIS A CA 1
ATOM 768 C C . HIS A 1 101 ? 16.632 -0.452 -14.360 1.00 95.88 101 HIS A C 1
ATOM 770 O O . HIS A 1 101 ? 16.588 -0.674 -13.156 1.00 95.88 101 HIS A O 1
ATOM 776 N N . THR A 1 102 ? 16.557 -1.443 -15.253 1.00 94.62 102 THR A N 1
ATOM 777 C CA . THR A 1 102 ? 16.359 -2.866 -14.902 1.00 94.62 102 THR A CA 1
ATOM 778 C C . THR A 1 102 ? 17.394 -3.410 -13.914 1.00 94.62 102 THR A C 1
ATOM 780 O O . THR A 1 102 ? 17.074 -4.266 -13.105 1.00 94.62 102 THR A O 1
ATOM 783 N N . HIS A 1 103 ? 18.620 -2.885 -13.903 1.00 95.06 103 HIS A N 1
ATOM 784 C CA . HIS A 1 103 ? 19.666 -3.274 -12.948 1.00 95.06 103 HIS A CA 1
ATOM 785 C C . HIS A 1 103 ? 19.432 -2.758 -11.513 1.00 95.06 103 HIS A C 1
ATOM 787 O O . HIS A 1 103 ? 20.165 -3.133 -10.603 1.00 95.06 103 HIS A O 1
ATOM 793 N N . GLN A 1 104 ? 18.443 -1.886 -11.288 1.00 96.56 104 GLN A N 1
ATOM 794 C CA . GLN A 1 104 ? 18.188 -1.247 -9.991 1.00 96.56 104 GLN A CA 1
ATOM 795 C C . GLN A 1 104 ? 17.165 -1.993 -9.123 1.00 96.56 104 GLN A C 1
ATOM 797 O O . GLN A 1 104 ? 16.736 -1.435 -8.115 1.00 96.56 104 GLN A O 1
ATOM 802 N N . ILE A 1 105 ? 16.785 -3.230 -9.471 1.00 97.12 105 ILE A N 1
ATOM 803 C CA . ILE A 1 105 ? 15.731 -3.998 -8.779 1.00 97.12 105 ILE A CA 1
ATOM 804 C C . ILE A 1 105 ? 15.927 -4.002 -7.261 1.00 97.12 105 ILE A C 1
ATOM 806 O O . ILE A 1 105 ? 15.056 -3.533 -6.538 1.00 97.12 105 ILE A O 1
ATOM 810 N N . ALA A 1 106 ? 17.086 -4.442 -6.767 1.00 97.19 106 ALA A N 1
ATOM 811 C CA . ALA A 1 106 ? 17.329 -4.537 -5.327 1.00 97.19 106 ALA A CA 1
ATOM 812 C C . ALA A 1 106 ? 17.205 -3.176 -4.612 1.00 97.19 106 ALA A C 1
ATOM 814 O O . ALA A 1 106 ? 16.554 -3.072 -3.572 1.00 97.19 106 ALA A O 1
ATOM 815 N N . SER A 1 107 ? 17.779 -2.117 -5.196 1.00 96.62 107 SER A N 1
ATOM 816 C CA . SER A 1 107 ? 17.724 -0.764 -4.628 1.00 96.62 107 SER A CA 1
ATOM 817 C C . SER A 1 107 ? 16.299 -0.210 -4.625 1.00 96.62 107 SER A C 1
ATOM 819 O O . SER A 1 107 ? 15.847 0.325 -3.615 1.00 96.62 107 SER A O 1
ATOM 821 N N . ALA A 1 108 ? 15.578 -0.349 -5.738 1.00 97.06 108 ALA A 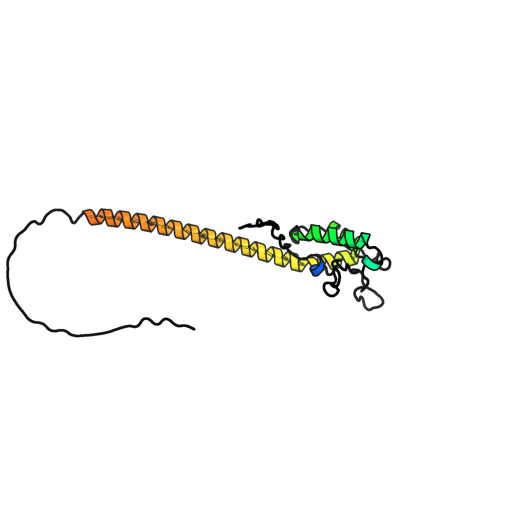N 1
ATOM 822 C CA . ALA A 1 108 ? 14.211 0.139 -5.862 1.00 97.06 108 ALA A CA 1
ATOM 823 C C . ALA A 1 108 ? 13.258 -0.629 -4.933 1.00 97.06 108 ALA A C 1
ATOM 825 O O . ALA A 1 108 ? 12.454 -0.004 -4.245 1.00 97.06 108 ALA A O 1
ATOM 826 N N . THR A 1 109 ? 13.400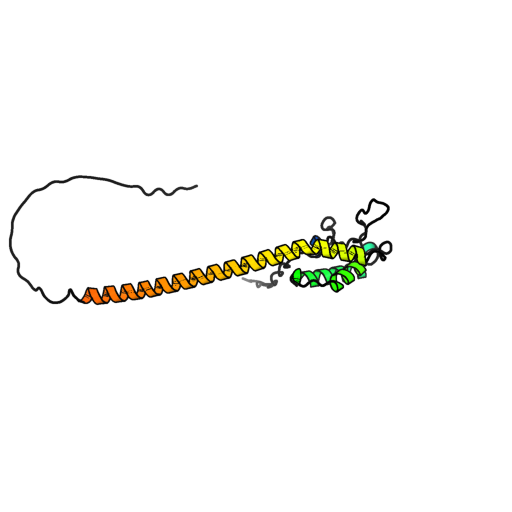 -1.952 -4.818 1.00 98.31 109 THR A N 1
ATOM 827 C CA . THR A 1 109 ? 12.639 -2.767 -3.857 1.00 98.31 109 THR A CA 1
ATOM 828 C C . THR A 1 109 ? 12.909 -2.339 -2.413 1.00 98.31 109 THR A C 1
ATOM 830 O O . THR A 1 109 ? 11.972 -2.254 -1.615 1.00 98.31 109 THR A O 1
ATOM 833 N N . GLY A 1 110 ? 14.162 -2.012 -2.075 1.00 97.81 110 GLY A N 1
ATOM 834 C CA . GLY A 1 110 ? 14.521 -1.424 -0.782 1.00 97.81 110 GLY A CA 1
ATOM 835 C C . GLY A 1 110 ? 13.764 -0.122 -0.505 1.00 97.81 110 GLY A C 1
ATOM 836 O O . GLY A 1 110 ? 13.109 0.003 0.529 1.00 97.81 110 GLY A O 1
ATOM 837 N N . GLU A 1 111 ? 13.748 0.803 -1.467 1.00 96.50 111 GLU A N 1
ATOM 838 C CA . GLU A 1 111 ? 12.997 2.058 -1.339 1.00 96.50 111 GLU A CA 1
ATOM 839 C C . GLU A 1 111 ? 11.483 1.843 -1.210 1.00 96.50 111 GLU A C 1
ATOM 841 O O . GLU A 1 111 ? 10.822 2.547 -0.443 1.00 96.50 111 GLU A O 1
ATOM 846 N N . LEU A 1 112 ? 10.905 0.887 -1.945 1.00 97.62 112 LEU A N 1
ATOM 847 C CA . LEU A 1 112 ? 9.484 0.556 -1.803 1.00 97.62 112 LEU A CA 1
ATOM 848 C C . LEU A 1 112 ? 9.181 0.042 -0.391 1.00 97.62 112 LEU A C 1
ATOM 850 O O . LEU A 1 112 ? 8.194 0.457 0.219 1.00 97.62 112 LEU A O 1
ATOM 854 N N . LYS A 1 113 ? 10.057 -0.807 0.157 1.00 98.00 113 LYS A N 1
ATOM 855 C CA . LYS A 1 113 ? 9.934 -1.317 1.526 1.00 98.00 113 LYS A CA 1
ATOM 856 C C . LYS A 1 113 ? 10.008 -0.193 2.559 1.00 98.00 113 LYS A C 1
ATOM 858 O O . LYS A 1 113 ? 9.221 -0.207 3.506 1.00 98.00 113 LYS A O 1
ATOM 863 N N . GLU A 1 114 ? 10.905 0.773 2.381 1.00 97.50 114 GLU A N 1
ATOM 864 C CA . GLU A 1 114 ? 11.005 1.956 3.246 1.00 97.50 114 GLU A CA 1
ATOM 865 C C . GLU A 1 114 ? 9.734 2.811 3.192 1.00 97.50 114 GLU A C 1
ATOM 867 O O . GLU A 1 114 ? 9.212 3.201 4.235 1.00 97.50 114 GLU A O 1
ATOM 872 N N . ARG A 1 115 ? 9.178 3.042 1.995 1.00 96.44 115 ARG A N 1
ATOM 873 C CA . ARG A 1 115 ? 7.917 3.790 1.812 1.00 96.44 115 ARG A CA 1
ATOM 874 C C . ARG A 1 115 ? 6.705 3.083 2.419 1.00 96.44 115 ARG A C 1
ATOM 876 O O . ARG A 1 115 ? 5.758 3.751 2.822 1.00 96.44 115 ARG A O 1
ATOM 883 N N . LEU A 1 116 ? 6.732 1.754 2.496 1.00 97.25 116 LEU A N 1
ATOM 884 C CA . LEU A 1 116 ? 5.681 0.952 3.118 1.00 97.25 116 LEU A CA 1
ATOM 885 C C . LEU A 1 116 ? 5.687 1.052 4.657 1.00 97.25 116 LEU A C 1
ATOM 887 O O . LEU A 1 116 ? 4.624 0.965 5.271 1.00 97.25 116 LEU A O 1
ATOM 891 N N . GLN A 1 117 ? 6.849 1.254 5.298 1.00 97.06 117 GLN A N 1
ATOM 892 C CA . GLN A 1 117 ? 6.964 1.209 6.768 1.00 97.06 117 GLN A CA 1
ATOM 893 C C . GLN A 1 117 ? 6.041 2.191 7.515 1.00 97.06 117 GLN A C 1
ATOM 895 O O . GLN A 1 117 ? 5.400 1.760 8.478 1.00 97.06 117 GLN A O 1
ATOM 900 N N . PRO A 1 118 ? 5.909 3.471 7.110 1.00 95.62 118 PRO A N 1
ATOM 901 C CA . PRO A 1 118 ? 4.990 4.392 7.773 1.00 95.62 118 PRO A CA 1
ATOM 902 C C . PRO A 1 118 ? 3.542 3.902 7.733 1.00 95.62 118 PRO A C 1
ATOM 904 O O . PRO A 1 118 ? 2.845 3.967 8.740 1.00 95.62 118 PRO A O 1
ATOM 907 N N . GLU A 1 1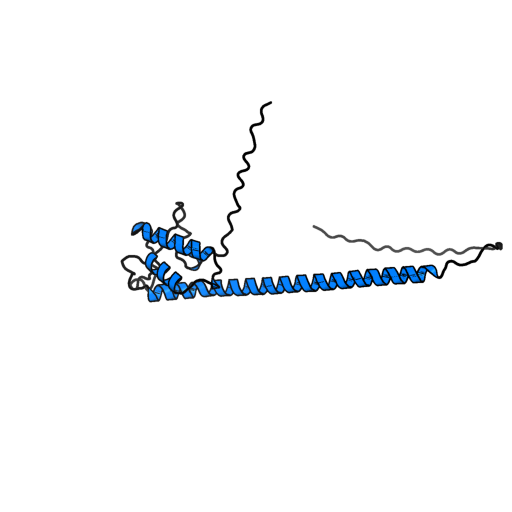19 ? 3.103 3.346 6.602 1.00 95.19 119 GLU A N 1
ATOM 908 C CA . GLU A 1 119 ? 1.732 2.854 6.450 1.00 95.19 119 GLU A CA 1
ATOM 909 C C . GLU A 1 119 ? 1.485 1.585 7.276 1.00 95.19 119 GLU A C 1
ATOM 911 O O . GLU A 1 119 ? 0.437 1.443 7.906 1.00 95.19 119 GLU A O 1
ATOM 916 N N . VAL A 1 120 ? 2.482 0.701 7.375 1.00 96.75 120 VAL A N 1
ATOM 917 C CA . VAL A 1 120 ? 2.461 -0.435 8.312 1.00 96.75 120 VAL A CA 1
ATOM 918 C C . VAL A 1 120 ? 2.294 0.050 9.754 1.00 96.75 120 VAL A C 1
ATOM 920 O O . VAL A 1 120 ? 1.471 -0.491 10.499 1.00 96.75 120 VAL A O 1
ATOM 923 N N . GLN A 1 121 ? 3.038 1.081 10.156 1.00 96.56 121 GLN A N 1
ATOM 924 C CA . GLN A 1 121 ? 2.965 1.625 11.510 1.00 96.56 121 GLN A CA 1
ATOM 925 C C . GLN A 1 121 ? 1.627 2.324 11.784 1.00 96.56 121 GLN A C 1
ATOM 927 O O . GLN A 1 121 ? 1.039 2.131 12.854 1.00 96.56 121 GLN A O 1
ATOM 932 N N . HIS A 1 122 ? 1.110 3.091 10.823 1.00 94.50 122 HIS A N 1
ATOM 933 C CA . HIS A 1 122 ? -0.217 3.699 10.915 1.00 94.50 122 HIS A CA 1
ATOM 934 C C . HIS A 1 122 ? -1.307 2.637 11.057 1.00 94.50 122 HIS A C 1
ATOM 936 O O . HIS A 1 122 ? -2.169 2.760 11.928 1.00 94.50 122 HIS A O 1
ATOM 942 N N . HIS A 1 123 ? -1.247 1.569 10.259 1.00 94.50 123 HIS A N 1
ATOM 943 C CA . HIS A 1 123 ? -2.209 0.475 10.332 1.00 94.50 123 HIS A CA 1
ATOM 944 C C . HIS A 1 123 ? -2.176 -0.236 11.694 1.00 94.50 123 HIS A C 1
ATOM 946 O O . HIS A 1 123 ? -3.223 -0.437 12.311 1.00 94.50 123 HIS A O 1
ATOM 952 N N . ARG A 1 124 ? -0.983 -0.551 12.217 1.00 95.62 124 ARG A N 1
ATOM 953 C CA . ARG A 1 124 ? -0.819 -1.127 13.567 1.00 95.62 124 ARG A CA 1
ATOM 954 C C . ARG A 1 124 ? -1.371 -0.220 14.663 1.00 95.62 124 ARG A C 1
ATOM 956 O O . ARG A 1 124 ? -2.009 -0.689 15.597 1.00 95.62 124 ARG A O 1
ATOM 963 N N . THR A 1 125 ? -1.140 1.084 14.542 1.00 96.12 125 THR A N 1
ATOM 964 C CA . THR A 1 125 ? -1.624 2.060 15.525 1.00 96.12 125 THR A CA 1
ATOM 965 C C . THR A 1 125 ? -3.149 2.143 15.502 1.00 96.12 125 THR A C 1
ATOM 967 O O . THR A 1 125 ? -3.780 2.097 16.554 1.00 96.12 125 THR A O 1
ATOM 970 N N . ARG A 1 126 ? -3.749 2.191 14.306 1.00 94.56 126 ARG A N 1
ATOM 971 C CA . ARG A 1 126 ? -5.206 2.218 14.117 1.00 94.56 126 ARG A CA 1
ATOM 972 C C . ARG A 1 126 ? -5.873 0.967 14.689 1.00 94.56 126 ARG A C 1
ATOM 974 O O . ARG A 1 126 ? -6.790 1.079 15.491 1.00 94.56 126 ARG A O 1
ATOM 981 N N . THR A 1 127 ? -5.361 -0.213 14.347 1.00 94.50 127 THR A N 1
ATOM 982 C CA . THR A 1 127 ? -5.896 -1.495 14.839 1.00 94.50 127 THR A CA 1
ATOM 983 C C . THR A 1 127 ? -5.767 -1.635 16.358 1.00 94.50 127 THR A C 1
ATOM 985 O O . THR A 1 127 ? -6.704 -2.087 17.015 1.00 94.50 127 THR A O 1
ATOM 988 N N . ALA A 1 128 ? -4.657 -1.182 16.951 1.00 95.00 128 ALA A N 1
ATOM 989 C CA . ALA A 1 128 ? -4.504 -1.149 18.406 1.00 95.00 128 ALA A CA 1
ATOM 990 C C . ALA A 1 128 ? -5.508 -0.194 19.083 1.00 95.00 128 ALA A C 1
ATOM 992 O O . ALA A 1 128 ? -6.091 -0.538 20.112 1.00 95.00 128 ALA A O 1
ATOM 993 N N . GLN A 1 129 ? -5.745 0.986 18.499 1.00 95.50 129 GLN A N 1
ATOM 994 C CA . GLN A 1 129 ? -6.740 1.943 18.997 1.00 95.50 129 GLN A CA 1
ATOM 995 C C . GLN A 1 129 ? -8.167 1.390 18.906 1.00 95.50 129 GLN A C 1
ATOM 997 O O . GLN A 1 129 ? -8.935 1.518 19.859 1.00 95.50 129 GLN A O 1
ATOM 1002 N N . GLU A 1 130 ? -8.514 0.742 17.795 1.00 94.31 130 GLU A N 1
ATOM 1003 C CA . GLU A 1 130 ? -9.816 0.096 17.601 1.00 94.31 130 GLU A CA 1
ATOM 1004 C C . GLU A 1 130 ? -10.048 -1.018 18.630 1.00 94.31 130 GLU A C 1
ATOM 1006 O O . GLU A 1 130 ? -11.111 -1.068 19.253 1.00 94.31 130 GLU A O 1
ATOM 1011 N N . ALA A 1 131 ? -9.038 -1.856 18.885 1.00 95.06 131 ALA A N 1
ATOM 1012 C CA . ALA A 1 131 ? -9.108 -2.899 19.907 1.00 95.06 131 ALA A CA 1
ATOM 1013 C C . ALA A 1 131 ? -9.298 -2.315 21.319 1.00 95.06 131 ALA A C 1
ATOM 1015 O O . ALA A 1 131 ? -10.148 -2.785 22.080 1.00 95.06 131 ALA A O 1
ATOM 1016 N N . GLN A 1 132 ? -8.561 -1.251 21.656 1.00 95.94 132 GLN A N 1
ATOM 1017 C CA . GLN A 1 132 ? -8.696 -0.566 22.944 1.00 95.94 132 GLN A CA 1
ATOM 1018 C C . GLN A 1 132 ? -10.085 0.068 23.113 1.00 95.94 132 GLN A C 1
ATOM 1020 O O . GLN A 1 132 ? -10.682 0.012 24.195 1.00 95.94 132 GLN A O 1
ATOM 1025 N N . HIS A 1 133 ? -10.618 0.664 22.047 1.00 95.06 133 HIS A N 1
ATOM 1026 C CA . HIS A 1 133 ? -11.947 1.260 22.063 1.00 95.06 133 HIS A CA 1
ATOM 1027 C C . HIS A 1 133 ? -13.034 0.192 22.237 1.00 95.06 133 HIS A C 1
ATOM 1029 O O . HIS A 1 133 ? -13.893 0.339 23.106 1.00 95.06 133 HIS A O 1
ATOM 1035 N N . ALA A 1 134 ? -12.954 -0.917 21.496 1.00 95.56 134 ALA A N 1
ATOM 1036 C CA . ALA A 1 134 ? -13.877 -2.043 21.630 1.00 95.56 134 ALA A CA 1
ATOM 1037 C C . ALA A 1 134 ? -13.861 -2.635 23.050 1.00 95.56 134 ALA A C 1
ATOM 1039 O O . ALA A 1 134 ? -14.917 -2.878 23.637 1.00 95.56 134 ALA A O 1
ATOM 1040 N N . TYR A 1 135 ? -12.672 -2.789 23.638 1.00 96.31 135 TYR A N 1
ATOM 1041 C CA . TYR A 1 135 ? -12.523 -3.221 25.027 1.00 96.31 135 TYR A CA 1
ATOM 1042 C C . TYR A 1 135 ? -13.203 -2.257 26.011 1.00 96.31 135 TYR A C 1
ATOM 1044 O O . TYR A 1 135 ? -13.916 -2.686 26.920 1.00 96.31 135 TYR A O 1
ATOM 1052 N N . THR A 1 136 ? -13.033 -0.950 25.807 1.00 96.81 136 THR A N 1
ATOM 1053 C CA . THR A 1 136 ? -13.643 0.084 26.657 1.00 96.81 136 THR A CA 1
ATOM 1054 C C . THR A 1 136 ? -15.169 0.064 26.558 1.00 96.81 136 THR A C 1
ATOM 1056 O O . THR A 1 136 ? -15.849 0.078 27.584 1.00 96.81 136 THR A O 1
ATOM 1059 N N . ILE A 1 137 ? -15.720 -0.038 25.343 1.00 97.19 137 ILE A N 1
ATOM 1060 C CA . ILE A 1 137 ? -17.168 -0.172 25.119 1.00 97.19 137 ILE A CA 1
ATOM 1061 C C . ILE A 1 137 ? -17.713 -1.395 25.862 1.00 97.19 137 ILE A C 1
ATOM 1063 O O . ILE A 1 137 ? -18.736 -1.308 26.544 1.00 97.19 137 ILE A O 1
ATOM 1067 N N . HIS A 1 138 ? -17.015 -2.526 25.769 1.00 96.19 138 HIS A N 1
ATOM 1068 C CA . HIS A 1 138 ? -17.410 -3.751 26.451 1.00 96.19 138 HIS A CA 1
ATOM 1069 C C . HIS A 1 138 ? -17.412 -3.588 27.982 1.00 96.19 138 HIS A C 1
ATOM 1071 O O . HIS A 1 138 ? -18.391 -3.956 28.630 1.00 96.19 138 HIS A O 1
ATOM 1077 N N . GLN A 1 139 ? -16.379 -2.968 28.563 1.00 97.25 139 GLN A N 1
ATOM 1078 C CA . GLN A 1 139 ? -16.319 -2.676 30.003 1.00 97.25 139 GLN A CA 1
ATOM 1079 C C . GLN A 1 139 ? -17.481 -1.786 30.470 1.00 97.25 139 GLN A C 1
ATOM 1081 O O . GLN A 1 139 ? -18.141 -2.086 31.467 1.00 97.25 139 GLN A O 1
ATOM 1086 N N . VAL A 1 140 ? -17.782 -0.718 29.724 1.00 97.38 140 VAL A N 1
ATOM 1087 C CA . VAL A 1 140 ? -18.913 0.172 30.035 1.00 97.38 140 VAL A CA 1
ATOM 1088 C C . VAL A 1 140 ? -20.241 -0.585 29.952 1.00 97.38 140 VAL A C 1
ATOM 1090 O O . VAL A 1 140 ? -21.072 -0.463 30.851 1.00 97.38 140 VAL A O 1
ATOM 1093 N N . SER A 1 141 ? -20.434 -1.418 28.926 1.00 97.50 141 SER A N 1
ATOM 1094 C CA . SER A 1 141 ? -21.639 -2.246 28.777 1.00 97.50 141 SER A CA 1
ATOM 1095 C C . SER A 1 141 ? -21.835 -3.215 29.954 1.00 97.50 141 SER A C 1
ATOM 1097 O O . SER A 1 141 ? -22.946 -3.338 30.484 1.00 97.50 141 SER A O 1
ATOM 1099 N N . GLN A 1 142 ? -20.757 -3.849 30.427 1.00 97.12 142 GLN A N 1
ATOM 1100 C CA . GLN A 1 142 ? -20.800 -4.716 31.607 1.00 97.12 142 GLN A CA 1
ATOM 1101 C C . GLN A 1 142 ? -21.145 -3.940 32.885 1.00 97.12 142 GLN A C 1
ATOM 1103 O O . GLN A 1 142 ? -22.003 -4.377 33.658 1.00 97.12 142 GLN A O 1
ATOM 1108 N N . ALA A 1 143 ? -20.529 -2.773 33.093 1.00 96.69 143 ALA A N 1
ATOM 1109 C CA . ALA A 1 143 ? -20.805 -1.927 34.252 1.00 96.69 143 ALA A CA 1
ATOM 1110 C C . ALA A 1 143 ? -22.270 -1.461 34.283 1.00 96.69 143 ALA A C 1
ATOM 1112 O O . ALA A 1 143 ? -22.930 -1.573 35.318 1.00 96.69 143 ALA A O 1
ATOM 1113 N N . LEU A 1 144 ? -22.808 -1.018 33.142 1.00 97.44 144 LEU A N 1
ATOM 1114 C CA . LEU A 1 144 ? -24.216 -0.626 33.014 1.00 97.44 144 LEU A CA 1
ATOM 1115 C C . LEU A 1 144 ? -25.166 -1.793 33.306 1.00 97.44 144 LEU A C 1
ATOM 1117 O O . LEU A 1 144 ? -26.162 -1.616 34.006 1.00 97.44 144 LEU A O 1
ATOM 1121 N N . SER A 1 145 ? -24.836 -2.997 32.832 1.00 97.06 145 SER A N 1
ATOM 1122 C CA . SER A 1 145 ? -25.628 -4.203 33.103 1.00 97.06 145 SER A CA 1
ATOM 1123 C C . SER A 1 145 ? -25.676 -4.525 34.599 1.00 97.06 145 SER A C 1
ATOM 1125 O O . SER A 1 145 ? -26.742 -4.833 35.134 1.00 97.06 145 SER A O 1
ATOM 1127 N N . LYS A 1 146 ? -24.539 -4.393 35.294 1.00 96.88 146 LYS A N 1
ATOM 1128 C CA . LYS A 1 146 ? -24.460 -4.584 36.747 1.00 96.88 146 LYS A CA 1
ATOM 1129 C C . LYS A 1 146 ? -25.284 -3.538 37.501 1.00 96.88 146 LYS A C 1
ATOM 1131 O O . LYS A 1 146 ? -26.062 -3.906 38.374 1.00 96.88 146 LYS A O 1
ATOM 1136 N N . ILE A 1 147 ? -25.167 -2.259 37.136 1.00 96.75 147 ILE A N 1
ATOM 1137 C CA . ILE A 1 147 ? -25.953 -1.174 37.748 1.00 96.75 147 ILE A CA 1
ATOM 1138 C C . ILE A 1 147 ? -27.456 -1.429 37.580 1.00 96.75 147 ILE A C 1
ATOM 1140 O O . ILE A 1 147 ? -28.211 -1.295 38.540 1.00 96.75 147 ILE A O 1
ATOM 1144 N N . ASN A 1 148 ? -27.889 -1.846 36.388 1.00 95.69 148 ASN A N 1
ATOM 1145 C CA . ASN A 1 148 ? -29.292 -2.163 36.129 1.00 95.69 148 ASN A CA 1
ATOM 1146 C C . ASN A 1 148 ? -29.797 -3.322 37.011 1.00 95.69 148 ASN A C 1
ATOM 1148 O O . ASN A 1 148 ? -30.902 -3.252 37.548 1.00 95.69 148 ASN A O 1
ATOM 1152 N N . LEU A 1 149 ? -28.983 -4.366 37.208 1.00 96.44 149 LEU A N 1
ATOM 1153 C CA . LEU A 1 149 ? -29.327 -5.481 38.094 1.00 96.44 149 LEU A CA 1
ATOM 1154 C C . LEU A 1 149 ? -29.465 -5.025 39.554 1.00 96.44 149 LEU A C 1
ATOM 1156 O O . LEU A 1 149 ? -30.446 -5.372 40.213 1.00 96.44 149 LEU A O 1
ATOM 1160 N N . GLU A 1 150 ? -28.530 -4.210 40.042 1.00 95.81 150 GLU A N 1
ATOM 1161 C CA . GLU A 1 150 ? -28.603 -3.671 41.403 1.00 95.81 150 GLU A CA 1
ATOM 1162 C C . GLU A 1 150 ? -29.824 -2.764 41.592 1.00 95.81 150 GLU A C 1
ATOM 1164 O O . GLU A 1 150 ? -30.537 -2.894 42.585 1.00 95.81 150 GLU A O 1
ATOM 1169 N N . MET A 1 151 ? -30.154 -1.917 40.611 1.00 94.06 151 MET A N 1
ATOM 1170 C CA . MET A 1 151 ? -31.387 -1.121 40.635 1.00 94.06 151 MET A CA 1
ATOM 1171 C C . MET A 1 151 ? -32.642 -1.994 40.759 1.00 94.06 151 MET A C 1
ATOM 1173 O O . MET A 1 15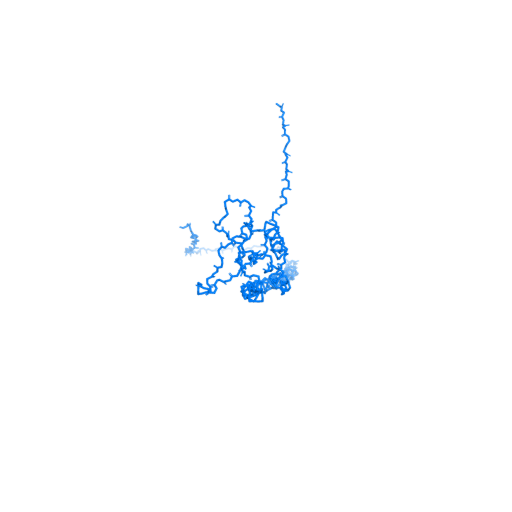1 ? -33.546 -1.668 41.530 1.00 94.06 151 MET A O 1
ATOM 1177 N N . GLN A 1 152 ? -32.707 -3.119 40.042 1.00 94.75 152 GLN A N 1
ATOM 1178 C CA . GLN A 1 152 ? -33.830 -4.056 40.148 1.00 94.75 152 GLN A CA 1
ATOM 1179 C C . GLN A 1 152 ? -33.890 -4.750 41.514 1.00 94.75 152 GLN A C 1
ATOM 1181 O O . GLN A 1 152 ? -34.983 -5.050 42.001 1.00 94.75 152 GLN A O 1
ATOM 1186 N N . ASN A 1 153 ? -32.740 -5.030 42.130 1.00 94.06 153 ASN A N 1
ATOM 1187 C CA . ASN A 1 153 ? -32.674 -5.602 43.475 1.00 94.06 153 ASN A CA 1
ATOM 1188 C C . ASN A 1 153 ? -33.144 -4.588 44.525 1.00 94.06 153 ASN A C 1
ATOM 1190 O O . ASN A 1 153 ? -33.996 -4.922 45.349 1.00 94.06 153 ASN A O 1
ATOM 1194 N N . VAL A 1 154 ? -32.672 -3.340 44.444 1.00 93.06 154 VAL A N 1
ATOM 1195 C CA . VAL A 1 154 ? -33.116 -2.242 45.317 1.00 93.06 154 VAL A CA 1
ATOM 1196 C C . VAL A 1 154 ? -34.622 -2.021 45.176 1.00 93.06 154 VAL A C 1
ATOM 1198 O O . VAL A 1 154 ? -35.325 -2.021 46.181 1.00 93.06 154 VAL A O 1
ATOM 1201 N N . ALA A 1 155 ? -35.149 -1.938 43.950 1.00 91.94 155 ALA A N 1
ATOM 1202 C CA . ALA A 1 155 ? -36.586 -1.775 43.716 1.00 91.94 155 ALA A CA 1
ATOM 1203 C C . ALA A 1 155 ? -37.419 -2.919 44.326 1.00 91.94 155 ALA A C 1
ATOM 1205 O O . ALA A 1 155 ? -38.483 -2.680 44.906 1.00 91.94 155 ALA A O 1
ATOM 1206 N N . ARG A 1 156 ? -36.928 -4.165 44.239 1.00 91.94 156 ARG A N 1
ATOM 1207 C CA . ARG A 1 156 ? -37.558 -5.328 44.886 1.00 91.94 156 ARG A CA 1
ATOM 1208 C C . ARG A 1 156 ? -37.544 -5.212 46.412 1.00 91.94 156 ARG A C 1
ATOM 1210 O O . ARG A 1 156 ? -38.584 -5.437 47.032 1.00 91.94 156 ARG A O 1
ATOM 1217 N N . LEU A 1 157 ? -36.416 -4.821 47.005 1.00 90.62 157 LEU A N 1
ATOM 1218 C CA . LEU A 1 157 ? -36.289 -4.622 48.452 1.00 90.62 157 LEU A CA 1
ATOM 1219 C C . LEU A 1 157 ? -37.210 -3.501 48.952 1.00 90.62 157 LEU A C 1
ATOM 1221 O O . LEU A 1 157 ? -37.979 -3.727 49.886 1.00 90.62 157 LEU A O 1
ATOM 1225 N N . THR A 1 158 ? -37.228 -2.338 48.296 1.00 87.56 158 THR A N 1
ATOM 1226 C CA . THR A 1 158 ? -38.118 -1.223 48.662 1.00 87.56 158 THR A CA 1
ATOM 1227 C C . THR A 1 158 ? -39.588 -1.637 48.609 1.00 87.56 158 THR A C 1
ATOM 1229 O O . THR A 1 158 ? -40.344 -1.331 49.530 1.00 87.56 158 THR A O 1
ATOM 1232 N N . LYS A 1 159 ? -39.999 -2.397 47.583 1.00 88.94 159 LYS A N 1
ATOM 1233 C CA . LYS A 1 159 ? -41.364 -2.937 47.501 1.00 88.94 159 LYS A CA 1
ATOM 1234 C C . LYS A 1 159 ? -41.675 -3.900 48.650 1.00 88.94 159 LYS A C 1
ATOM 1236 O O . LYS A 1 159 ? -42.779 -3.854 49.180 1.00 88.94 159 LYS A O 1
ATOM 1241 N N . SER A 1 160 ? -40.719 -4.741 49.052 1.00 83.75 160 SER A N 1
ATOM 1242 C CA . SER A 1 160 ? -40.902 -5.664 50.182 1.00 83.75 160 SER A CA 1
ATOM 1243 C C . SER A 1 160 ? -41.013 -4.943 51.532 1.00 83.75 160 SER A C 1
ATOM 1245 O O . SER A 1 160 ? -41.818 -5.340 52.368 1.00 83.75 160 SER A O 1
ATOM 1247 N N . MET A 1 161 ? -40.288 -3.834 51.717 1.00 79.00 161 MET A N 1
ATOM 1248 C CA . MET A 1 161 ? -40.381 -2.999 52.922 1.00 79.00 161 MET A CA 1
ATOM 1249 C C . MET A 1 161 ? -41.672 -2.164 52.958 1.00 79.00 161 MET A C 1
ATOM 1251 O O . MET A 1 161 ? -42.245 -1.966 54.024 1.00 79.00 161 MET A O 1
ATOM 1255 N N . GLY A 1 162 ? -42.174 -1.721 51.799 1.00 63.19 162 GLY A N 1
ATOM 1256 C CA . GLY A 1 162 ? -43.420 -0.951 51.676 1.00 63.19 162 GLY A CA 1
ATOM 1257 C C . GLY A 1 162 ? -44.711 -1.727 51.978 1.00 63.19 162 GLY A C 1
ATOM 1258 O O . GLY A 1 162 ? -45.775 -1.118 52.042 1.00 63.19 162 GLY A O 1
ATOM 1259 N N . ILE A 1 163 ? -44.639 -3.046 52.195 1.00 51.56 163 ILE A N 1
ATOM 1260 C CA . ILE A 1 163 ? -45.780 -3.878 52.622 1.00 51.56 163 ILE A CA 1
ATOM 1261 C C . ILE A 1 163 ? -45.943 -3.880 54.160 1.00 51.56 163 ILE A C 1
ATOM 1263 O O . ILE A 1 163 ? -46.973 -4.312 54.666 1.00 51.56 163 ILE A O 1
ATOM 1267 N N . VAL A 1 164 ? -45.006 -3.307 54.927 1.00 50.31 164 VAL A N 1
ATOM 1268 C CA . VAL A 1 164 ? -45.066 -3.301 56.407 1.00 50.31 164 VAL A CA 1
ATOM 1269 C C . VAL A 1 164 ? -45.940 -2.172 56.994 1.00 50.31 164 VAL A C 1
ATOM 1271 O O . VAL A 1 164 ? -46.183 -2.156 58.192 1.00 50.31 164 VAL A O 1
ATOM 1274 N N . ASN A 1 165 ? -46.512 -1.276 56.177 1.00 46.44 165 ASN A N 1
ATOM 1275 C CA . ASN A 1 165 ? -47.376 -0.181 56.666 1.00 46.44 165 ASN A CA 1
ATOM 1276 C C . ASN A 1 165 ? -48.873 -0.321 56.323 1.00 46.44 165 ASN A C 1
ATOM 1278 O O . ASN A 1 165 ? -49.595 0.674 56.325 1.00 46.44 165 ASN A O 1
ATOM 1282 N N . GLN A 1 166 ? -49.375 -1.530 56.055 1.00 46.59 166 GLN A N 1
ATOM 1283 C CA . GLN A 1 166 ? -50.822 -1.762 55.943 1.00 46.59 166 GLN A CA 1
ATOM 1284 C C . GLN A 1 166 ? -51.292 -2.919 56.826 1.00 46.59 166 GLN A C 1
ATOM 1286 O O . GLN A 1 166 ? -51.673 -3.968 56.323 1.00 46.59 166 GLN A O 1
ATOM 1291 N N . THR A 1 167 ? -51.336 -2.686 58.139 1.00 44.72 167 THR A N 1
ATOM 1292 C CA . THR A 1 167 ? -52.374 -3.263 59.006 1.00 44.72 167 THR A CA 1
ATOM 1293 C C . THR A 1 167 ? -52.772 -2.248 60.080 1.00 44.72 167 THR A C 1
ATOM 1295 O O . THR A 1 167 ? -52.011 -1.964 60.996 1.00 44.72 167 THR A O 1
ATOM 1298 N N . GLU A 1 168 ? -53.993 -1.736 59.907 1.00 44.59 168 GLU A N 1
ATOM 1299 C CA . GLU A 1 168 ? -54.942 -1.317 60.946 1.00 44.59 168 GLU A CA 1
ATOM 1300 C C . GLU A 1 168 ? -54.679 -0.019 61.735 1.00 44.59 168 GLU A C 1
ATOM 1302 O O . GLU A 1 168 ? -54.109 0.018 62.820 1.00 44.59 168 GLU A O 1
ATOM 1307 N N . SER A 1 169 ? -55.303 1.061 61.260 1.00 39.44 169 SER A N 1
ATOM 1308 C CA . SER A 1 169 ? -56.051 1.948 62.156 1.00 39.44 169 SER A CA 1
ATOM 1309 C C . SER A 1 169 ? -57.321 2.409 61.458 1.00 39.44 169 SER A C 1
ATOM 1311 O O . SER A 1 169 ? -57.312 3.300 60.610 1.00 39.44 169 SER A O 1
ATOM 1313 N N . ALA A 1 170 ? -58.417 1.733 61.796 1.00 45.56 170 ALA A N 1
ATOM 1314 C CA . ALA A 1 170 ? -59.758 2.191 61.504 1.00 45.56 170 ALA A CA 1
ATOM 1315 C C . ALA A 1 170 ? -60.209 3.164 62.606 1.00 45.56 170 ALA A C 1
ATOM 1317 O O . ALA A 1 170 ? -60.252 2.798 63.774 1.00 45.56 170 ALA A O 1
ATOM 1318 N N . ALA A 1 171 ? -60.571 4.366 62.153 1.00 45.19 171 ALA A N 1
ATOM 1319 C CA . ALA A 1 171 ? -61.649 5.237 62.628 1.00 45.19 171 ALA A CA 1
ATOM 1320 C C . ALA A 1 171 ? -61.668 5.723 64.095 1.00 45.19 171 ALA A C 1
ATOM 1322 O O . ALA A 1 171 ? -61.894 4.962 65.030 1.00 45.19 171 ALA A O 1
ATOM 1323 N N . GLY A 1 172 ? -61.619 7.054 64.247 1.00 34.88 172 GLY A N 1
ATOM 1324 C CA . GLY A 1 172 ? -62.044 7.757 65.460 1.00 34.88 172 GLY A CA 1
ATOM 1325 C C . GLY A 1 172 ? -61.678 9.245 65.488 1.00 34.88 172 GLY A C 1
ATOM 1326 O O . GLY A 1 172 ? -60.774 9.630 66.217 1.00 34.88 172 GLY A O 1
ATOM 1327 N N . ASP A 1 173 ? -62.375 10.061 64.692 1.00 41.56 173 ASP A N 1
ATOM 1328 C CA . ASP A 1 173 ? -62.545 11.527 64.864 1.00 41.56 173 ASP A CA 1
ATOM 1329 C C . ASP A 1 173 ? -63.317 11.807 66.194 1.00 41.56 173 ASP A C 1
ATOM 1331 O O . ASP A 1 173 ? -63.940 10.851 66.675 1.00 41.56 173 ASP A O 1
ATOM 1335 N N . PRO A 1 174 ? -63.411 13.027 66.797 1.00 57.22 174 PRO A N 1
ATOM 1336 C CA . PRO A 1 174 ? -63.055 14.364 66.293 1.00 57.22 174 PRO A CA 1
ATOM 1337 C C . PRO A 1 174 ? -62.384 15.331 67.306 1.00 57.22 174 PRO A C 1
ATOM 1339 O O . PRO A 1 174 ? -62.373 15.100 68.514 1.00 57.22 174 PRO A O 1
ATOM 1342 N N . GLY A 1 175 ? -61.888 16.488 66.845 1.00 34.88 175 GLY A N 1
ATOM 1343 C CA . GLY A 1 175 ? -61.483 17.563 67.766 1.00 34.88 175 GLY A CA 1
ATOM 1344 C C . GLY A 1 175 ? -60.951 18.840 67.117 1.00 34.88 175 GLY A C 1
ATOM 1345 O O . GLY A 1 175 ? -59.878 18.848 66.533 1.00 34.88 175 GLY A O 1
ATOM 1346 N N . ALA A 1 176 ? -61.718 19.918 67.261 1.00 40.09 176 ALA A N 1
ATOM 1347 C CA . ALA A 1 176 ? -61.522 21.261 66.721 1.00 40.09 176 ALA A CA 1
ATOM 1348 C C . ALA A 1 176 ? -60.341 22.066 67.310 1.00 40.09 176 ALA A C 1
ATOM 1350 O O . ALA A 1 176 ? -59.953 21.852 68.456 1.00 40.09 176 ALA A O 1
ATOM 1351 N N . GLY A 1 177 ? -59.925 23.119 66.587 1.00 36.94 177 GLY A N 1
ATOM 1352 C CA . GLY A 1 177 ? -59.525 24.392 67.207 1.00 36.94 177 GLY A CA 1
ATOM 1353 C C . GLY A 1 177 ? -58.322 25.120 66.596 1.00 36.94 177 GLY A C 1
ATOM 1354 O O . GLY A 1 177 ? -57.200 24.679 66.799 1.00 36.94 177 GLY A O 1
ATOM 1355 N N . GLY A 1 178 ? -58.596 26.284 65.980 1.00 35.16 178 GLY A N 1
ATOM 1356 C CA . GLY A 1 178 ? -57.708 27.459 65.846 1.00 35.16 178 GLY A CA 1
ATOM 1357 C C . GLY A 1 178 ? -56.428 27.298 65.019 1.00 35.16 178 GLY A C 1
ATOM 1358 O O . GLY A 1 178 ? -56.002 26.202 64.698 1.00 35.16 178 GLY A O 1
ATOM 1359 N N . ASP A 1 179 ? -55.683 28.335 64.681 1.00 36.38 179 ASP A N 1
ATOM 1360 C CA . ASP A 1 179 ? -55.934 29.738 64.345 1.00 36.38 179 ASP A CA 1
ATOM 1361 C C . ASP A 1 179 ? -54.602 30.214 63.716 1.00 36.38 179 ASP A C 1
ATOM 1363 O O . ASP A 1 179 ? -53.553 29.641 64.006 1.00 36.38 179 ASP A O 1
ATOM 1367 N N . GLU A 1 180 ? -54.677 31.209 62.836 1.00 42.66 180 GLU A N 1
ATOM 1368 C CA . GLU A 1 180 ? -53.644 32.187 62.449 1.00 42.66 180 GLU A CA 1
ATOM 1369 C C . GLU A 1 180 ? -52.151 31.807 62.256 1.00 42.66 180 GLU A C 1
ATOM 1371 O O . GLU A 1 180 ? -51.457 31.328 63.148 1.00 42.66 180 GLU A O 1
ATOM 1376 N N . GLY A 1 181 ? -51.569 32.239 61.122 1.00 37.50 181 GLY A N 1
ATOM 1377 C CA . GLY A 1 181 ? -50.109 32.402 61.046 1.00 37.50 181 GLY A CA 1
ATOM 1378 C C . GLY A 1 181 ? -49.488 32.565 59.660 1.00 37.50 181 GLY A C 1
ATOM 1379 O O . GLY A 1 181 ? -48.963 31.614 59.094 1.00 37.50 181 GLY A O 1
ATOM 1380 N N . SER A 1 182 ? -49.498 33.796 59.149 1.00 43.91 182 SER A N 1
ATOM 1381 C CA . SER A 1 182 ? -48.750 34.311 57.991 1.00 43.91 182 SER A CA 1
ATOM 1382 C C . SER A 1 182 ? -47.284 33.856 57.875 1.00 43.91 182 SER A C 1
ATOM 1384 O O . SER A 1 182 ? -46.571 33.777 58.871 1.00 43.91 182 SER A O 1
ATOM 1386 N N . GLY A 1 183 ? -46.778 33.729 56.639 1.00 40.19 183 GLY A N 1
ATOM 1387 C CA . GLY A 1 183 ? -45.339 33.575 56.388 1.00 40.19 183 GLY A CA 1
ATOM 1388 C C . GLY A 1 183 ? -44.940 33.480 54.913 1.00 40.19 183 GLY A C 1
ATOM 1389 O O . GLY A 1 183 ? -44.849 32.400 54.346 1.00 40.19 183 GLY A O 1
ATOM 1390 N N . THR A 1 184 ? -44.703 34.636 54.302 1.00 43.53 184 THR A N 1
ATOM 1391 C CA . THR A 1 184 ? -44.231 34.902 52.932 1.00 43.53 184 THR A CA 1
ATOM 1392 C C . THR A 1 184 ? -42.798 34.404 52.655 1.00 43.53 184 THR A C 1
ATOM 1394 O O . THR A 1 184 ? -41.983 34.411 53.570 1.00 43.53 184 THR A O 1
ATOM 1397 N N . THR A 1 185 ? -42.484 34.110 51.375 1.00 49.59 185 THR A N 1
ATOM 1398 C CA . THR A 1 185 ? -41.224 34.328 50.579 1.00 49.59 185 THR A CA 1
ATOM 1399 C C . THR A 1 185 ? -40.882 33.110 49.689 1.00 49.59 185 THR A C 1
ATOM 1401 O O . THR A 1 185 ? -40.813 31.991 50.171 1.00 49.59 185 THR A O 1
ATOM 1404 N N . GLN A 1 186 ? -40.964 33.179 48.349 1.00 44.50 186 GLN A N 1
ATOM 1405 C CA . GLN A 1 186 ? -40.083 33.779 47.313 1.00 44.50 186 GLN A CA 1
ATOM 1406 C C . GLN A 1 186 ? -38.736 33.064 47.050 1.00 44.50 186 GLN A C 1
ATOM 1408 O O . GLN A 1 186 ? -37.939 32.884 47.958 1.00 44.50 186 GLN A O 1
ATOM 1413 N N . GLY A 1 187 ? -38.464 32.790 45.758 1.00 42.22 187 GLY A N 1
ATOM 1414 C CA . GLY A 1 187 ? -37.131 32.523 45.171 1.00 42.22 187 GLY A CA 1
ATOM 1415 C C . GLY A 1 187 ? -37.046 31.205 44.377 1.00 42.22 187 GLY A C 1
ATOM 1416 O O . GLY A 1 187 ? -36.828 30.160 44.968 1.00 42.22 187 GLY A O 1
ATOM 1417 N N . GLN A 1 188 ? -37.416 31.113 43.090 1.00 46.31 188 GLN A N 1
ATOM 1418 C CA . GLN A 1 188 ? -36.658 31.459 41.863 1.00 46.31 188 GLN A CA 1
ATOM 1419 C C . GLN A 1 188 ? -35.213 30.918 41.753 1.00 46.31 188 GLN A C 1
ATOM 1421 O O . GLN A 1 188 ? -34.318 31.412 42.424 1.00 46.31 188 GLN A O 1
ATOM 1426 N N . ALA A 1 189 ? -34.988 30.022 40.778 1.00 45.34 189 ALA A N 1
ATOM 1427 C CA . ALA A 1 189 ? -33.817 29.973 39.879 1.00 45.34 189 ALA A CA 1
ATOM 1428 C C . ALA A 1 189 ? -34.160 29.029 38.699 1.00 45.34 189 ALA A C 1
ATOM 1430 O O . ALA A 1 189 ? -34.358 27.835 38.889 1.00 45.34 189 ALA A O 1
ATOM 1431 N N . ALA A 1 190 ? -34.553 29.546 37.533 1.00 47.22 190 ALA A N 1
ATOM 1432 C CA . ALA A 1 190 ? -33.691 30.004 36.434 1.00 47.22 190 ALA A CA 1
ATOM 1433 C C . ALA A 1 190 ? -32.979 28.848 35.698 1.00 47.22 190 ALA A C 1
ATOM 1435 O O . ALA A 1 190 ? -31.846 28.482 35.989 1.00 47.22 190 ALA A O 1
ATOM 1436 N N . ASN A 1 191 ? -33.682 28.316 34.696 1.00 40.47 191 ASN A N 1
ATOM 1437 C CA . ASN A 1 191 ? -33.161 27.442 33.653 1.00 40.47 191 ASN A CA 1
ATOM 1438 C C . ASN A 1 191 ? -32.461 28.317 32.594 1.00 40.47 191 ASN A C 1
ATOM 1440 O O . ASN A 1 191 ? -33.101 29.184 32.001 1.00 40.47 191 ASN A O 1
ATOM 1444 N N . SER A 1 192 ? -31.158 28.127 32.383 1.00 46.69 192 SER A N 1
ATOM 1445 C CA . SER A 1 192 ? -30.397 28.777 31.308 1.00 46.69 192 SER A CA 1
ATOM 1446 C C . SER A 1 192 ? -29.931 27.727 30.304 1.00 46.69 192 SER A C 1
ATOM 1448 O O . SER A 1 192 ? -28.904 27.080 30.501 1.00 46.69 192 SER A O 1
ATOM 1450 N N . SER A 1 193 ? -30.673 27.592 29.205 1.00 51.12 193 SER A N 1
ATOM 1451 C CA . SER A 1 193 ? -30.179 26.984 27.968 1.00 51.12 193 SER A CA 1
ATOM 1452 C C . SER A 1 193 ? -29.494 28.054 27.119 1.00 51.12 193 SER A C 1
ATOM 1454 O O . SER A 1 193 ? -30.119 29.022 26.695 1.00 51.12 193 SER A O 1
ATOM 1456 N N . ARG A 1 194 ? -28.199 27.849 26.868 1.00 48.97 194 ARG A N 1
ATOM 1457 C CA . ARG A 1 194 ? -27.425 28.479 25.791 1.00 48.97 194 ARG A CA 1
ATOM 1458 C C . ARG A 1 194 ? -27.672 27.744 24.474 1.00 48.97 194 ARG A C 1
ATOM 1460 O O . ARG A 1 194 ? -27.567 26.520 24.471 1.00 48.97 194 ARG A O 1
ATOM 1467 N N . ASN A 1 195 ? -27.932 28.495 23.402 1.00 45.03 195 ASN A N 1
ATOM 1468 C CA . ASN A 1 195 ? -27.247 28.510 22.087 1.00 45.03 195 ASN A CA 1
ATOM 1469 C C . ASN A 1 195 ? -28.165 29.140 21.024 1.00 45.03 195 ASN A C 1
ATOM 1471 O O . ASN A 1 195 ? -29.381 29.152 21.240 1.00 45.03 195 ASN A O 1
ATOM 1475 N N . PRO A 1 196 ? -27.655 29.619 19.871 1.00 60.22 196 PRO A N 1
ATOM 1476 C CA . PRO A 1 196 ? -26.325 29.413 19.266 1.00 60.22 196 PRO A CA 1
ATOM 1477 C C . PRO A 1 196 ? -25.317 30.561 19.418 1.00 60.22 196 PRO A C 1
ATOM 1479 O O . PRO A 1 196 ? -25.740 31.715 19.644 1.00 60.22 196 PRO A O 1
#

Organism: NCBI:txid386627

Secondary structure (DSSP, 8-state):
--PPP------------SS-HHHHTT-B-GGG-SSSS--BBP--EEGGGTTEEP--BSTTT-HHHHHHHHHHHHHHHTS-GGG--HHHHHHHHHHT--TTTGGGHHHHHHHHHHHHHHHHHHHHHHHHHHHHHHHHHHHHHHHHHHHHHHHHHHHHHHHHHTTTT-S-----------------------------

Sequence (196 aa):
MSLQPNKSTNAGSPTTPLWNPGAILRVIDTKRTKKLTYNVTCVGRAARKYGAPCAWAIEDQSPEQAAAAVNILDNMAKRPPTEVTHDQLETLTHHCLCSYHTHQIASATGELKERLQPEVQHHRTRTAQEAQHAYTIHQVSQALSKINLEMQNVARLTKSMGIVNQTESAAGDPGAGGDEGSGTTQGQAANSSRNP

Radius of gyration: 36.83 Å; chains: 1; bounding box: 86×46×91 Å

pLDDT: mean 78.48, std 22.79, range [34.88, 98.31]